Protein AF-A0A8J7VCH9-F1 (afdb_monomer)

Structure (mmCIF, N/CA/C/O backbone):
data_AF-A0A8J7VCH9-F1
#
_entry.id   AF-A0A8J7VCH9-F1
#
loop_
_atom_site.group_PDB
_atom_site.id
_atom_site.type_symbol
_atom_site.label_atom_id
_atom_site.label_alt_id
_atom_site.label_comp_id
_atom_site.label_asym_id
_atom_site.label_entity_id
_atom_site.label_seq_id
_atom_site.pdbx_PDB_ins_code
_atom_s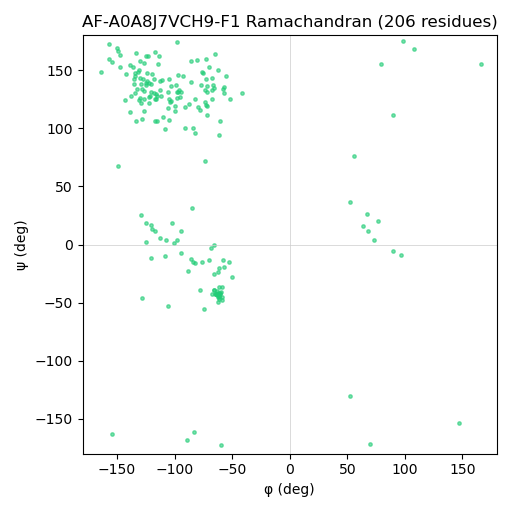ite.Cartn_x
_atom_site.Cartn_y
_atom_site.Cartn_z
_atom_site.occupancy
_atom_site.B_iso_or_equiv
_atom_site.auth_seq_id
_atom_site.auth_comp_id
_atom_site.auth_asym_id
_atom_site.auth_atom_id
_atom_site.pdbx_PDB_model_num
ATOM 1 N N . MET A 1 1 ? 2.232 -6.338 -11.038 1.00 92.50 1 MET A N 1
ATOM 2 C CA . MET A 1 1 ? 2.043 -7.218 -9.861 1.00 92.50 1 MET A CA 1
ATOM 3 C C . MET A 1 1 ? 1.134 -6.495 -8.889 1.00 92.50 1 MET A C 1
ATOM 5 O O . MET A 1 1 ? 1.297 -5.295 -8.756 1.00 92.50 1 MET A O 1
ATOM 9 N N . THR A 1 2 ? 0.203 -7.175 -8.231 1.00 94.56 2 THR A N 1
ATOM 10 C CA . THR A 1 2 ? -0.718 -6.568 -7.268 1.00 94.56 2 THR A CA 1
ATOM 11 C C . THR A 1 2 ? -0.725 -7.364 -5.973 1.00 94.56 2 THR A C 1
ATOM 13 O O . THR A 1 2 ? -0.958 -8.572 -5.987 1.00 94.56 2 THR A O 1
ATOM 16 N N . PHE A 1 3 ? -0.483 -6.675 -4.863 1.00 94.62 3 PHE A N 1
ATOM 17 C CA . PHE A 1 3 ? -0.652 -7.181 -3.508 1.00 94.62 3 PHE A CA 1
ATOM 18 C C . PHE A 1 3 ? -1.997 -6.697 -2.985 1.00 94.62 3 PHE A C 1
ATOM 20 O O . PHE A 1 3 ? -2.279 -5.502 -3.069 1.00 94.62 3 PHE A O 1
ATOM 27 N N . THR A 1 4 ? -2.800 -7.591 -2.421 1.00 95.50 4 THR A N 1
ATOM 28 C CA . THR A 1 4 ? -4.070 -7.227 -1.788 1.00 95.50 4 THR A CA 1
ATOM 29 C C . THR A 1 4 ? -4.144 -7.827 -0.394 1.00 95.50 4 THR A C 1
ATOM 31 O O . THR A 1 4 ? -4.079 -9.048 -0.233 1.00 95.50 4 THR A O 1
ATOM 34 N N . LEU A 1 5 ? -4.305 -6.956 0.601 1.00 94.81 5 LEU A N 1
ATOM 35 C CA . LEU A 1 5 ? -4.597 -7.305 1.984 1.00 94.81 5 LEU A CA 1
ATOM 36 C C . LEU A 1 5 ? -6.061 -6.975 2.279 1.00 94.81 5 LEU A C 1
ATOM 38 O O . LEU A 1 5 ? -6.450 -5.805 2.264 1.00 94.81 5 LEU A O 1
ATOM 42 N N . ASN A 1 6 ? -6.840 -8.001 2.603 1.00 96.25 6 ASN A N 1
ATOM 43 C CA . ASN A 1 6 ? -8.173 -7.839 3.168 1.00 96.25 6 ASN A CA 1
ATOM 44 C C . ASN A 1 6 ? -8.078 -7.942 4.687 1.00 96.25 6 ASN A C 1
ATOM 46 O O . ASN A 1 6 ? -7.419 -8.847 5.207 1.00 96.25 6 ASN A O 1
ATOM 50 N N . PHE A 1 7 ? -8.711 -7.008 5.386 1.00 94.44 7 PHE A N 1
ATOM 51 C CA . PHE A 1 7 ? -8.732 -6.995 6.840 1.00 94.44 7 PHE A CA 1
ATOM 52 C C . PHE A 1 7 ? -10.038 -6.421 7.377 1.00 94.44 7 PHE A C 1
ATOM 54 O O . PHE A 1 7 ? -10.661 -5.560 6.755 1.00 94.44 7 PHE A O 1
ATOM 61 N N . THR A 1 8 ? -10.404 -6.847 8.580 1.00 95.00 8 THR A N 1
ATOM 62 C CA . THR A 1 8 ? -11.584 -6.368 9.294 1.00 95.00 8 THR A CA 1
ATOM 63 C C . THR A 1 8 ? -11.168 -5.762 10.628 1.00 95.00 8 THR A C 1
ATOM 65 O O . THR A 1 8 ? -10.442 -6.377 11.413 1.00 95.00 8 THR A O 1
ATOM 68 N N . THR A 1 9 ? -11.613 -4.536 10.895 1.00 92.94 9 THR A N 1
ATOM 69 C CA . THR A 1 9 ? -11.377 -3.851 12.175 1.00 92.94 9 THR A CA 1
ATOM 70 C C . THR A 1 9 ? -12.286 -4.411 13.270 1.00 92.94 9 THR A C 1
ATOM 72 O O . THR A 1 9 ? -13.409 -4.821 12.999 1.00 92.94 9 THR A O 1
ATOM 75 N N . GLY A 1 10 ? -11.832 -4.415 14.522 1.00 91.94 10 GLY A N 1
ATOM 76 C CA . GLY A 1 10 ? -12.668 -4.716 15.688 1.00 91.94 10 GLY A CA 1
ATOM 77 C C . GLY A 1 10 ? -13.461 -3.502 16.186 1.00 91.94 10 GLY A C 1
ATOM 78 O O . GLY A 1 10 ? -13.612 -2.496 15.489 1.00 91.94 10 GLY A O 1
ATOM 79 N N . ALA A 1 11 ? -13.938 -3.562 17.431 1.00 92.56 11 ALA A N 1
ATOM 80 C CA . ALA A 1 11 ? -14.542 -2.409 18.104 1.00 92.56 11 ALA A CA 1
ATOM 81 C C . ALA A 1 11 ? -13.527 -1.264 18.273 1.00 92.56 11 ALA A C 1
ATOM 83 O O . ALA A 1 11 ? -12.331 -1.534 18.430 1.00 92.56 11 ALA A O 1
ATOM 84 N N . LEU A 1 12 ? -14.006 -0.010 18.284 1.00 89.44 12 LEU A N 1
ATOM 85 C CA . LEU A 1 12 ? -13.169 1.168 18.539 1.00 89.44 12 LEU A CA 1
ATOM 86 C C . LEU A 1 12 ? -12.479 1.019 19.894 1.00 89.44 12 LEU A C 1
ATOM 88 O O . LEU A 1 12 ? -13.126 0.716 20.897 1.00 89.44 12 LEU A O 1
ATOM 92 N N . GLY A 1 13 ? -11.172 1.239 19.914 1.00 85.94 13 GLY A N 1
ATOM 93 C CA . GLY A 1 13 ? -10.427 1.374 21.151 1.00 85.94 13 GLY A CA 1
ATOM 94 C C . GLY A 1 13 ? -10.377 2.824 21.637 1.00 85.94 13 GLY A C 1
ATOM 95 O O . GLY A 1 13 ? -11.120 3.694 21.175 1.00 85.94 13 GLY A O 1
ATOM 96 N N . ALA A 1 14 ? -9.524 3.074 22.627 1.00 82.62 14 ALA A N 1
ATOM 97 C CA . ALA A 1 14 ? -9.484 4.344 23.353 1.00 82.62 14 ALA A CA 1
ATOM 98 C C . ALA A 1 14 ? -8.611 5.419 22.683 1.00 82.62 14 ALA A C 1
ATOM 100 O O . ALA A 1 14 ? -8.651 6.578 23.097 1.00 82.62 14 ALA A O 1
ATOM 101 N N . THR A 1 15 ? -7.800 5.052 21.691 1.00 83.12 15 THR A N 1
ATOM 102 C CA . THR A 1 15 ? -6.774 5.922 21.106 1.00 83.12 15 THR A CA 1
ATOM 103 C C . THR A 1 15 ? -6.967 6.092 19.602 1.00 83.12 15 THR A C 1
ATOM 105 O O . THR A 1 15 ? -7.664 5.318 18.949 1.00 83.12 15 THR A O 1
ATOM 108 N N . THR A 1 16 ? -6.337 7.131 19.056 1.00 80.88 16 THR A N 1
ATOM 109 C CA . THR A 1 16 ? -6.107 7.292 17.619 1.00 80.88 16 THR A CA 1
ATOM 110 C C . THR A 1 16 ? -4.613 7.188 17.341 1.00 80.88 16 THR A C 1
ATOM 112 O O . THR A 1 16 ? -3.792 7.702 18.105 1.00 80.88 16 THR A O 1
ATOM 115 N N . ASN A 1 17 ? -4.234 6.545 16.243 1.00 82.81 17 ASN A N 1
ATOM 116 C CA . ASN A 1 17 ? -2.852 6.514 15.751 1.00 82.81 17 ASN A CA 1
ATOM 117 C C . ASN A 1 17 ? -2.896 6.281 14.227 1.00 82.81 17 ASN A C 1
ATOM 119 O O . ASN A 1 17 ? -3.893 6.624 13.586 1.00 82.81 17 ASN A O 1
ATOM 123 N N . ASN A 1 18 ? -1.792 5.874 13.611 1.00 82.31 18 ASN A N 1
ATOM 124 C CA . ASN A 1 18 ? -1.644 5.814 12.166 1.00 82.31 18 ASN A CA 1
ATOM 125 C C . ASN A 1 18 ? -1.709 4.378 11.651 1.00 82.31 18 ASN A C 1
ATOM 127 O O . ASN A 1 18 ? -1.075 3.479 12.208 1.00 82.31 18 ASN A O 1
ATOM 131 N N . LEU A 1 19 ? -2.338 4.217 10.489 1.00 86.00 19 LEU A N 1
ATOM 132 C CA . LEU A 1 19 ? -2.124 3.051 9.639 1.00 86.00 19 LEU A CA 1
ATOM 133 C C . LEU A 1 19 ? -0.737 3.162 9.009 1.00 86.00 19 LEU A C 1
ATOM 135 O O . LEU A 1 19 ? -0.404 4.207 8.445 1.00 86.00 19 LEU A O 1
ATOM 139 N N . ARG A 1 20 ? 0.057 2.095 9.079 1.00 86.69 20 ARG A N 1
ATOM 140 C CA . ARG A 1 20 ? 1.337 2.001 8.379 1.00 86.69 20 ARG A CA 1
ATOM 141 C C . ARG A 1 20 ? 1.514 0.635 7.756 1.00 86.69 20 ARG A C 1
ATOM 143 O O . ARG A 1 20 ? 1.388 -0.377 8.437 1.00 86.69 20 ARG A O 1
ATOM 150 N N . ILE A 1 21 ? 1.819 0.610 6.469 1.00 88.69 21 ILE A N 1
ATOM 151 C CA . ILE A 1 21 ? 2.033 -0.623 5.713 1.00 88.69 21 ILE A CA 1
ATOM 152 C C . ILE A 1 21 ? 3.289 -0.460 4.877 1.00 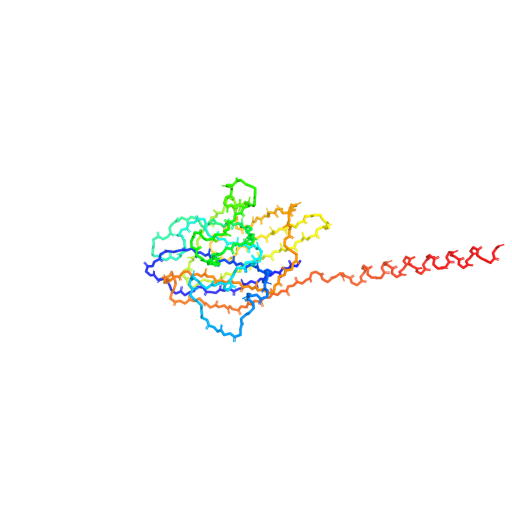88.69 21 ILE A C 1
ATOM 154 O O . ILE A 1 21 ? 3.554 0.646 4.420 1.00 88.69 21 ILE A O 1
ATOM 158 N N . ALA A 1 22 ? 4.070 -1.518 4.691 1.00 88.56 22 ALA A N 1
ATOM 159 C CA . ALA A 1 22 ? 5.266 -1.469 3.866 1.00 88.56 22 ALA A CA 1
ATOM 160 C C . ALA A 1 22 ? 5.480 -2.750 3.054 1.00 88.56 22 ALA A C 1
ATOM 162 O O . ALA A 1 22 ? 5.153 -3.849 3.501 1.00 88.56 22 ALA A O 1
ATOM 163 N N . LEU A 1 23 ? 6.053 -2.570 1.867 1.00 90.69 23 LEU A N 1
ATOM 164 C CA . LEU A 1 23 ? 6.632 -3.605 1.017 1.00 90.69 23 LEU A CA 1
ATOM 165 C C . LEU A 1 23 ? 8.141 -3.385 0.995 1.00 90.69 23 LEU A C 1
ATOM 167 O O . LEU A 1 23 ? 8.573 -2.266 0.707 1.00 90.69 23 LEU A O 1
ATOM 171 N N . LEU A 1 24 ? 8.919 -4.424 1.296 1.00 88.44 24 LEU A N 1
ATOM 172 C CA . LEU A 1 24 ? 10.363 -4.303 1.481 1.00 88.44 24 LEU A CA 1
ATOM 173 C C . LEU A 1 24 ? 11.156 -5.287 0.637 1.00 88.44 24 LEU A C 1
ATOM 175 O O . LEU A 1 24 ? 10.767 -6.445 0.493 1.00 88.44 24 LEU A O 1
ATOM 179 N N . ASP A 1 25 ? 12.280 -4.786 0.145 1.00 89.38 25 ASP A N 1
ATOM 180 C CA . ASP A 1 25 ? 13.452 -5.540 -0.279 1.00 89.38 25 ASP A CA 1
ATOM 181 C C . ASP A 1 25 ? 14.371 -5.647 0.937 1.00 89.38 25 ASP A C 1
ATOM 183 O O . ASP A 1 25 ? 15.018 -4.659 1.324 1.00 89.38 25 ASP A O 1
ATOM 187 N N . SER A 1 26 ? 14.344 -6.792 1.614 1.00 82.88 26 SER A N 1
ATOM 188 C CA . SER A 1 26 ? 15.088 -6.945 2.856 1.00 82.88 26 SER A CA 1
ATOM 189 C C . SER A 1 26 ? 16.566 -7.142 2.565 1.00 82.88 26 SER A C 1
ATOM 191 O O . SER A 1 26 ? 16.987 -7.913 1.702 1.00 82.88 26 SER A O 1
ATOM 193 N N . SER A 1 27 ? 17.397 -6.473 3.349 1.00 80.25 27 SER A N 1
ATOM 194 C CA . SER A 1 27 ? 18.809 -6.812 3.427 1.00 80.25 27 SER A CA 1
ATOM 195 C C . SER A 1 27 ? 18.985 -8.220 4.029 1.00 80.25 27 SER A C 1
ATOM 197 O O . SER A 1 27 ? 18.093 -8.734 4.710 1.00 80.25 27 SER A O 1
ATOM 199 N N . PRO A 1 28 ? 20.163 -8.857 3.892 1.00 70.94 28 PRO A N 1
ATOM 200 C CA . PRO A 1 28 ? 20.461 -10.109 4.595 1.00 70.94 28 PRO A CA 1
ATOM 201 C C . PRO A 1 28 ? 20.326 -10.020 6.125 1.00 70.94 28 PRO A C 1
ATOM 203 O O . PRO A 1 28 ? 20.196 -11.047 6.786 1.00 70.94 28 PRO A O 1
ATOM 206 N N . ALA A 1 29 ? 20.360 -8.809 6.693 1.00 64.25 29 ALA A N 1
ATOM 207 C CA . ALA A 1 29 ? 20.099 -8.567 8.107 1.00 64.25 29 ALA A CA 1
ATOM 208 C C . ALA A 1 29 ? 18.592 -8.485 8.436 1.00 64.25 29 ALA A C 1
ATOM 210 O O . ALA A 1 29 ? 18.234 -8.599 9.608 1.00 64.25 29 ALA A O 1
ATOM 211 N N . GLY A 1 30 ? 17.714 -8.314 7.443 1.00 57.47 30 GLY A N 1
ATOM 212 C CA . GLY A 1 30 ? 16.268 -8.147 7.620 1.00 57.47 30 GLY A CA 1
ATOM 213 C C . GLY A 1 30 ? 15.448 -9.430 7.659 1.00 57.47 30 GLY A C 1
ATOM 214 O O . GLY A 1 30 ? 14.389 -9.458 8.284 1.00 57.47 30 GLY A O 1
ATOM 215 N N . PHE A 1 31 ? 15.949 -10.535 7.101 1.00 59.72 31 PHE A N 1
ATOM 216 C CA . PHE A 1 31 ? 15.249 -11.818 7.187 1.00 59.72 31 PHE A CA 1
ATOM 217 C C . PHE A 1 31 ? 15.339 -12.399 8.605 1.00 59.72 31 PHE A C 1
ATOM 219 O O . PHE A 1 31 ? 16.434 -12.666 9.110 1.00 59.72 31 PHE A O 1
ATOM 226 N N . ARG A 1 32 ? 14.193 -12.622 9.260 1.00 63.84 32 ARG A N 1
ATOM 227 C CA . ARG A 1 32 ? 14.139 -13.131 10.640 1.00 63.84 32 ARG A CA 1
ATOM 228 C C . ARG A 1 32 ? 13.318 -14.408 10.744 1.00 63.84 32 ARG A C 1
ATOM 230 O O . ARG A 1 32 ? 12.277 -14.562 10.118 1.00 63.84 32 ARG A O 1
ATOM 237 N N . THR A 1 33 ? 13.815 -15.324 11.570 1.00 58.06 33 THR A N 1
ATOM 238 C CA . THR A 1 33 ? 13.199 -16.624 11.869 1.00 58.06 33 THR A CA 1
ATOM 239 C C . THR A 1 33 ? 12.441 -16.632 13.202 1.00 58.06 33 THR A C 1
ATOM 241 O O . THR A 1 33 ? 11.922 -17.675 13.594 1.00 58.06 33 THR A O 1
ATOM 244 N N . THR A 1 34 ? 12.387 -15.497 13.911 1.00 56.94 34 THR A N 1
ATOM 245 C CA . THR A 1 34 ? 11.769 -15.361 15.240 1.00 56.94 34 THR A CA 1
ATOM 246 C C . THR A 1 34 ? 10.907 -14.103 15.332 1.00 56.94 34 THR A C 1
ATOM 248 O O . THR A 1 34 ? 11.336 -13.036 14.891 1.00 56.94 34 THR A O 1
ATOM 251 N N . ASP A 1 35 ? 9.733 -14.221 15.956 1.00 54.16 35 ASP A N 1
ATOM 252 C CA . ASP A 1 35 ? 8.795 -13.114 16.178 1.00 54.16 35 ASP A CA 1
ATOM 253 C C . ASP A 1 35 ? 9.249 -12.169 17.312 1.00 54.16 35 ASP A C 1
ATOM 255 O O . ASP A 1 35 ? 9.813 -12.614 18.312 1.00 54.16 35 ASP A O 1
ATOM 259 N N . GLY A 1 36 ? 8.919 -10.874 17.189 1.00 54.38 36 GLY A N 1
ATOM 260 C CA . GLY A 1 36 ? 9.083 -9.847 18.232 1.00 54.38 36 GLY A CA 1
ATOM 261 C C . GLY A 1 36 ? 10.440 -9.130 18.222 1.00 54.38 36 GLY A C 1
ATOM 262 O O . GLY A 1 36 ? 11.459 -9.703 18.589 1.00 54.38 36 GLY A O 1
ATOM 263 N N . PHE A 1 37 ? 10.450 -7.842 17.862 1.00 60.12 37 PHE A N 1
ATOM 264 C CA . PHE A 1 37 ? 11.660 -7.011 17.789 1.00 60.12 37 PHE A CA 1
ATOM 265 C C . PHE A 1 37 ? 11.447 -5.637 18.434 1.00 60.12 37 PHE A C 1
ATOM 267 O O . PHE A 1 37 ? 10.343 -5.086 18.441 1.00 60.12 37 PHE A O 1
ATOM 274 N N . GLY A 1 38 ? 12.522 -5.101 19.015 1.00 59.00 38 GLY A N 1
ATOM 275 C CA . GLY A 1 38 ? 12.538 -3.774 19.626 1.00 59.00 38 GLY A CA 1
ATOM 276 C C . GLY A 1 38 ? 12.710 -2.663 18.589 1.00 59.00 38 GLY A C 1
ATOM 277 O O . GLY A 1 38 ? 13.256 -2.876 17.512 1.00 59.00 38 GLY A O 1
ATOM 278 N N . SER A 1 39 ? 12.307 -1.441 18.937 1.00 55.72 39 SER A N 1
ATOM 279 C CA . SER A 1 39 ? 12.406 -0.253 18.068 1.00 55.72 39 SER A CA 1
ATOM 280 C C . SER A 1 39 ? 13.840 0.235 17.799 1.00 55.72 39 SER A C 1
ATOM 282 O O . SER A 1 39 ? 14.038 1.208 17.075 1.00 55.72 39 SER A O 1
ATOM 284 N N . THR A 1 40 ? 14.844 -0.400 18.400 1.00 59.66 40 THR A N 1
ATOM 285 C CA . THR A 1 40 ? 16.274 -0.109 18.206 1.00 59.66 40 THR A CA 1
ATOM 286 C C . THR A 1 40 ? 17.027 -1.293 17.607 1.00 59.66 40 THR A C 1
ATOM 288 O O . THR A 1 40 ? 18.250 -1.323 17.680 1.00 59.66 40 THR A O 1
ATOM 291 N N . ASP A 1 41 ? 16.317 -2.309 17.114 1.00 63.47 41 ASP A N 1
ATOM 292 C CA . ASP A 1 41 ? 16.947 -3.455 16.468 1.00 63.47 41 ASP A CA 1
ATOM 293 C C . ASP A 1 41 ? 17.462 -3.046 15.081 1.00 63.47 41 ASP A C 1
ATOM 295 O O . ASP A 1 41 ? 16.737 -2.434 14.291 1.00 63.47 41 ASP A O 1
ATOM 299 N N . ASP A 1 42 ? 18.705 -3.423 14.777 1.00 63.16 42 ASP A N 1
ATOM 300 C CA . ASP A 1 42 ? 19.337 -3.226 13.469 1.00 63.16 42 ASP A CA 1
ATOM 301 C C . ASP A 1 42 ? 18.661 -4.057 12.361 1.00 63.16 42 ASP A C 1
ATOM 303 O O . ASP A 1 42 ? 19.054 -3.997 11.197 1.00 63.16 42 ASP A O 1
ATOM 307 N N . ALA A 1 43 ? 17.634 -4.840 12.701 1.00 62.78 43 ALA A N 1
ATOM 308 C CA . ALA A 1 43 ? 16.877 -5.698 11.801 1.00 62.78 43 ALA A CA 1
ATOM 309 C C . ALA A 1 43 ? 16.318 -5.024 10.544 1.00 62.78 43 ALA A C 1
ATOM 311 O O . ALA A 1 43 ? 15.968 -5.741 9.627 1.00 62.78 43 ALA A O 1
ATOM 312 N N . PHE A 1 44 ? 16.260 -3.696 10.452 1.00 67.00 44 PHE A N 1
ATOM 313 C CA . PHE A 1 44 ? 15.787 -3.010 9.238 1.00 67.00 44 PHE A CA 1
ATOM 314 C C . PHE A 1 44 ? 16.838 -2.093 8.614 1.00 67.00 44 PHE A C 1
ATOM 316 O O . PHE A 1 44 ? 16.513 -1.225 7.789 1.00 67.00 44 PHE A O 1
ATOM 323 N N . VAL A 1 45 ? 18.093 -2.238 9.050 1.00 73.75 45 VAL A N 1
ATOM 324 C CA . VAL A 1 45 ? 19.227 -1.484 8.528 1.00 73.75 45 VAL A CA 1
ATOM 325 C C . VAL A 1 45 ? 19.542 -1.990 7.129 1.00 73.75 45 VAL A C 1
ATOM 327 O O . VAL A 1 45 ? 19.908 -3.143 6.935 1.00 73.75 45 VAL A O 1
ATOM 330 N N . GLY A 1 46 ? 19.444 -1.096 6.149 1.00 77.00 46 GLY A N 1
ATOM 331 C CA . GLY A 1 46 ? 19.757 -1.417 4.756 1.00 77.00 46 GLY A CA 1
ATOM 332 C C . GLY A 1 46 ? 18.579 -1.931 3.929 1.00 77.00 46 GLY A C 1
ATOM 333 O O . GLY A 1 46 ? 18.735 -2.063 2.718 1.00 77.00 46 GLY A O 1
ATOM 334 N N . ASP A 1 47 ? 17.412 -2.149 4.533 1.00 82.81 47 ASP A N 1
ATOM 335 C CA . ASP A 1 47 ? 16.200 -2.494 3.788 1.00 82.81 47 ASP A CA 1
ATOM 336 C C . ASP A 1 47 ? 15.743 -1.314 2.925 1.00 82.81 47 ASP A C 1
ATOM 338 O O . ASP A 1 47 ? 15.810 -0.150 3.345 1.00 82.81 47 ASP A O 1
ATOM 342 N N . LYS A 1 48 ? 15.234 -1.624 1.733 1.00 87.25 48 LYS A N 1
ATOM 343 C CA . LYS A 1 48 ? 14.635 -0.660 0.802 1.00 87.25 48 LYS A CA 1
ATOM 344 C C . LYS A 1 48 ? 13.164 -0.990 0.576 1.00 87.25 48 LYS A C 1
ATOM 346 O O . LYS A 1 48 ? 12.712 -2.080 0.904 1.00 87.25 48 LYS A O 1
ATOM 351 N N . GLY A 1 49 ? 12.404 -0.060 0.005 1.00 89.94 49 GLY A N 1
ATOM 352 C CA . GLY A 1 49 ? 11.043 -0.351 -0.446 1.00 89.94 49 GLY A CA 1
ATOM 353 C C . GLY A 1 49 ? 10.086 0.824 -0.332 1.00 89.94 49 GLY A C 1
ATOM 354 O O . GLY A 1 49 ? 10.500 1.984 -0.360 1.00 89.94 49 GLY A O 1
ATOM 355 N N . TYR A 1 50 ? 8.795 0.522 -0.194 1.00 90.44 50 TYR A N 1
ATOM 356 C CA . TYR A 1 50 ? 7.722 1.519 -0.190 1.00 90.44 50 TYR A CA 1
ATOM 357 C C . TYR A 1 50 ? 6.789 1.352 1.007 1.00 90.44 50 TYR A C 1
ATOM 359 O O . TYR A 1 50 ? 6.409 0.240 1.366 1.00 90.44 50 TYR A O 1
ATOM 367 N N . GLY A 1 51 ? 6.405 2.478 1.605 1.00 89.19 51 GLY A N 1
ATOM 368 C CA . GLY A 1 51 ? 5.613 2.565 2.826 1.00 89.19 51 GLY A CA 1
ATOM 369 C C . GLY A 1 51 ? 4.388 3.446 2.620 1.00 89.19 51 GLY A C 1
ATOM 370 O O . GLY A 1 51 ? 4.493 4.548 2.088 1.00 89.19 51 GLY A O 1
ATOM 371 N N . ILE A 1 52 ? 3.220 2.972 3.039 1.00 89.81 52 ILE A N 1
ATOM 372 C CA . ILE A 1 52 ? 1.913 3.592 2.845 1.00 89.81 52 ILE A CA 1
ATOM 373 C C . ILE A 1 52 ? 1.336 3.927 4.206 1.00 89.81 52 ILE A C 1
ATOM 375 O O . ILE A 1 52 ? 0.918 3.035 4.951 1.00 89.81 52 ILE A O 1
ATOM 379 N N . PHE A 1 53 ? 1.344 5.214 4.539 1.00 87.81 53 PHE A N 1
ATOM 380 C CA . PHE A 1 53 ? 1.031 5.703 5.878 1.00 87.81 53 PHE A CA 1
ATOM 381 C C . PHE A 1 53 ? -0.169 6.628 5.870 1.00 87.81 53 PHE A C 1
ATOM 383 O O . PHE A 1 53 ? -0.345 7.409 4.936 1.00 87.81 53 PHE A O 1
ATOM 390 N N . SER A 1 54 ? -0.957 6.612 6.943 1.00 86.06 54 SER A N 1
ATOM 391 C CA . SER A 1 54 ? -1.900 7.700 7.169 1.00 86.06 54 SER A CA 1
ATOM 392 C C . SER A 1 54 ? -1.147 9.002 7.463 1.00 86.06 54 SER A C 1
ATOM 394 O O . SER A 1 54 ? -0.178 9.029 8.224 1.00 86.06 54 SER A O 1
ATOM 396 N N . ALA A 1 55 ? -1.603 10.102 6.866 1.00 76.75 55 ALA A N 1
ATOM 397 C CA . ALA A 1 55 ? -0.994 11.426 6.980 1.00 76.75 55 ALA A CA 1
ATOM 398 C C . ALA A 1 55 ? -0.981 11.988 8.412 1.00 76.75 55 ALA A C 1
ATOM 400 O O . ALA A 1 55 ? -0.178 12.869 8.721 1.00 76.75 55 ALA A O 1
ATOM 401 N N . SER A 1 56 ? -1.886 11.510 9.264 1.00 73.31 56 SER A N 1
ATOM 402 C CA . SER A 1 56 ? -2.052 11.919 10.657 1.00 73.31 56 SER A CA 1
ATOM 403 C C . SER A 1 56 ? -2.601 10.759 11.495 1.00 73.31 56 SER A C 1
ATOM 405 O O . SER A 1 56 ? -2.983 9.715 10.958 1.00 73.31 56 SER A O 1
ATOM 407 N N . SER A 1 57 ? -2.593 10.921 12.820 1.00 74.31 57 SER A N 1
ATOM 408 C CA . SER A 1 57 ? -3.160 9.961 13.776 1.00 74.31 57 SER A CA 1
ATOM 409 C C . SER A 1 57 ? -4.691 10.004 13.749 1.00 74.31 57 SER A C 1
ATOM 411 O O . SER A 1 57 ? -5.318 10.561 14.650 1.00 74.31 57 SER A O 1
ATOM 413 N N . ASN A 1 58 ? -5.290 9.484 12.680 1.00 73.50 58 ASN A N 1
ATOM 414 C CA . ASN A 1 58 ? -6.729 9.544 12.405 1.00 73.50 58 ASN A CA 1
ATOM 415 C C . ASN A 1 58 ? -7.370 8.170 12.163 1.00 73.50 58 ASN A C 1
ATOM 417 O O . ASN A 1 58 ? -8.458 8.077 11.601 1.00 73.50 58 ASN A O 1
ATOM 421 N N . VAL A 1 59 ? -6.707 7.096 12.589 1.00 78.38 59 VAL A N 1
ATOM 422 C CA . VAL A 1 59 ? -7.268 5.745 12.567 1.00 78.38 59 VAL A CA 1
ATOM 423 C C . VAL A 1 59 ? -7.840 5.408 13.943 1.00 78.38 59 VAL A C 1
ATOM 425 O O . VAL A 1 59 ? -7.153 5.600 14.943 1.00 78.38 59 VAL A O 1
ATOM 428 N N . GLY A 1 60 ? -9.075 4.896 13.983 1.00 71.50 60 GLY A N 1
ATOM 429 C CA . GLY A 1 60 ? -9.751 4.438 15.206 1.00 71.50 60 GLY A CA 1
ATOM 430 C C . GLY A 1 60 ? -10.143 5.547 16.188 1.00 71.50 60 GLY A C 1
ATOM 431 O O . GLY A 1 60 ? -10.076 6.725 15.867 1.00 71.50 60 GLY A O 1
ATOM 432 N N . GLY A 1 61 ? -10.594 5.166 17.385 1.00 70.62 61 GLY A N 1
ATOM 433 C CA . GLY A 1 61 ? -11.018 6.087 18.449 1.00 70.62 61 GLY A CA 1
ATOM 434 C C . GLY A 1 61 ? -12.431 6.690 18.291 1.00 70.62 61 GLY A C 1
ATOM 435 O O . GLY A 1 61 ? -12.957 6.807 17.184 1.00 70.62 61 GLY A O 1
ATOM 436 N N . PRO A 1 62 ? -13.082 7.101 19.400 1.00 64.25 62 PRO A N 1
ATOM 437 C CA . PRO A 1 62 ? -14.469 7.592 19.400 1.00 64.25 62 PRO A CA 1
ATOM 438 C C . PRO A 1 62 ? -14.652 8.957 18.721 1.00 64.25 62 PRO A C 1
ATOM 440 O O . PRO A 1 62 ? -15.779 9.374 18.467 1.00 64.25 62 PRO A O 1
ATOM 443 N N . THR A 1 63 ? -13.557 9.668 18.451 1.00 67.50 63 THR A N 1
ATOM 444 C CA . THR A 1 63 ? -13.565 11.055 17.980 1.00 67.50 63 THR A CA 1
ATOM 445 C C . THR A 1 63 ? -12.710 11.265 16.739 1.00 67.50 63 THR A C 1
ATOM 447 O O . THR A 1 63 ? -12.226 12.375 16.592 1.00 67.50 63 THR A O 1
ATOM 450 N N . ALA A 1 64 ? -12.453 10.268 15.883 1.00 63.19 64 ALA A N 1
ATOM 451 C CA . ALA A 1 64 ? -11.744 10.490 14.615 1.00 63.19 64 ALA A CA 1
ATOM 452 C C . ALA A 1 64 ? -12.716 10.998 13.533 1.00 63.19 64 ALA A C 1
ATOM 454 O O . ALA A 1 64 ? -13.397 10.185 12.913 1.00 63.19 64 ALA A O 1
ATOM 455 N N . PRO A 1 65 ? -12.831 12.320 13.283 1.00 59.75 65 PRO A N 1
ATOM 456 C CA . PRO A 1 65 ? -13.811 12.871 12.357 1.00 59.75 65 PRO A CA 1
ATOM 457 C C . PRO A 1 65 ? -13.125 13.364 11.072 1.00 59.75 65 PRO A C 1
ATOM 459 O O . PRO A 1 65 ? -13.766 13.996 10.241 1.00 59.75 65 PRO A O 1
ATOM 462 N N . THR A 1 66 ? -11.810 13.163 10.944 1.00 80.38 66 THR A N 1
ATOM 463 C CA . THR A 1 66 ? -10.996 13.685 9.855 1.00 80.38 66 THR A CA 1
ATOM 464 C C . THR A 1 66 ? -10.798 12.607 8.815 1.00 80.38 66 THR A C 1
ATOM 466 O O . THR A 1 66 ? -10.514 11.453 9.139 1.00 80.38 66 THR A O 1
ATOM 469 N N . ASP A 1 67 ? -10.923 13.010 7.558 1.00 86.62 67 ASP A N 1
ATOM 470 C CA . ASP A 1 67 ? -10.731 12.111 6.435 1.00 86.62 67 ASP A CA 1
ATOM 471 C C . ASP A 1 67 ? -9.333 11.477 6.469 1.00 86.62 67 ASP A C 1
ATOM 473 O O . ASP A 1 67 ? -8.313 12.141 6.701 1.00 86.62 67 ASP A O 1
ATOM 477 N N . LEU A 1 68 ? -9.289 10.163 6.259 1.00 87.69 68 LEU A N 1
ATOM 478 C CA . LEU A 1 68 ? -8.063 9.404 6.111 1.00 87.69 68 LEU A CA 1
ATOM 479 C C . LEU A 1 68 ? -7.386 9.819 4.811 1.00 87.69 68 LEU A C 1
ATOM 481 O O . LEU A 1 68 ? -7.959 9.723 3.733 1.00 87.69 68 LEU A O 1
ATOM 485 N N . VAL A 1 69 ? -6.128 10.226 4.919 1.00 89.00 69 VAL A N 1
ATOM 486 C CA . VAL A 1 69 ? -5.272 10.498 3.767 1.00 89.00 69 VAL A CA 1
ATOM 487 C C . VAL A 1 69 ? -4.120 9.518 3.826 1.00 89.00 69 VAL A C 1
ATOM 489 O O . VAL A 1 69 ? -3.428 9.460 4.842 1.00 89.00 69 VAL A O 1
ATOM 492 N N . LEU A 1 70 ? -3.902 8.762 2.754 1.00 89.56 70 LEU A N 1
ATOM 493 C CA . LEU A 1 70 ? -2.745 7.882 2.622 1.00 89.56 70 LEU A CA 1
ATOM 494 C C . LEU A 1 70 ? -1.610 8.610 1.913 1.00 89.56 70 LEU A C 1
ATOM 496 O O . LEU A 1 70 ? -1.848 9.412 1.014 1.00 89.56 70 LEU A O 1
ATOM 500 N N . ARG A 1 71 ? -0.377 8.313 2.311 1.00 88.38 71 ARG A N 1
ATOM 501 C CA . ARG A 1 71 ? 0.854 8.823 1.710 1.00 88.38 71 ARG A CA 1
ATOM 502 C C . ARG A 1 71 ? 1.771 7.667 1.374 1.00 88.38 71 ARG A C 1
ATOM 504 O O . ARG A 1 71 ? 2.002 6.825 2.241 1.00 88.38 71 ARG A O 1
ATOM 511 N N . THR A 1 72 ? 2.331 7.670 0.171 1.00 88.56 72 THR A N 1
ATOM 512 C CA . THR A 1 72 ? 3.391 6.732 -0.203 1.00 88.56 72 THR A CA 1
ATOM 513 C C . THR A 1 72 ? 4.741 7.380 0.031 1.00 88.56 72 THR A C 1
ATOM 515 O O . THR A 1 72 ? 4.998 8.500 -0.406 1.00 88.56 72 THR A O 1
ATOM 518 N N . ASN A 1 73 ? 5.621 6.653 0.696 1.00 86.25 73 ASN A N 1
ATOM 519 C CA . ASN A 1 73 ? 6.982 7.042 0.999 1.00 86.25 73 ASN A CA 1
ATOM 520 C C . ASN A 1 73 ? 7.908 5.964 0.447 1.00 86.25 73 ASN A C 1
ATOM 522 O O . ASN A 1 73 ? 7.553 4.787 0.466 1.00 86.25 73 ASN A O 1
ATOM 526 N N . GLN A 1 74 ? 9.098 6.348 0.008 1.00 85.69 74 GLN A N 1
ATOM 527 C CA . GLN A 1 74 ? 10.155 5.388 -0.286 1.00 85.69 74 GLN A CA 1
ATOM 528 C C . GLN A 1 74 ? 11.095 5.296 0.907 1.00 85.69 74 GLN A C 1
ATOM 530 O O . GLN A 1 74 ? 11.320 6.281 1.618 1.00 85.69 74 GLN A O 1
ATOM 535 N N . ARG A 1 75 ? 11.620 4.098 1.130 1.00 81.44 75 ARG A N 1
ATOM 536 C CA . ARG A 1 75 ? 12.685 3.830 2.084 1.00 81.44 75 ARG A CA 1
ATOM 537 C C . ARG A 1 75 ? 13.977 3.624 1.316 1.00 81.44 75 ARG A C 1
ATOM 539 O O . ARG A 1 75 ? 14.061 2.762 0.444 1.00 81.44 75 ARG A O 1
ATOM 546 N N . TYR A 1 76 ? 14.972 4.410 1.695 1.00 75.12 76 TYR A N 1
ATOM 547 C CA . TYR A 1 76 ? 16.368 4.179 1.352 1.00 75.12 76 TYR A CA 1
ATOM 548 C C . TYR A 1 76 ? 17.050 3.480 2.530 1.00 75.12 76 TYR A C 1
ATOM 550 O O . TYR A 1 76 ? 16.449 3.301 3.586 1.00 75.12 76 TYR A O 1
ATOM 558 N N . THR A 1 77 ? 18.303 3.072 2.367 1.00 66.06 77 THR A N 1
ATOM 559 C CA . THR A 1 77 ? 19.073 2.403 3.421 1.00 66.06 77 THR A CA 1
ATOM 560 C C . THR A 1 77 ? 19.230 3.318 4.645 1.00 66.06 77 THR A C 1
ATOM 562 O O . THR A 1 77 ? 20.135 4.152 4.691 1.00 66.06 77 THR A O 1
ATOM 565 N N . PHE A 1 78 ? 18.343 3.185 5.631 1.00 66.38 78 PHE A N 1
ATOM 566 C CA . PHE A 1 78 ? 18.362 3.944 6.884 1.00 66.38 78 PHE A CA 1
ATOM 567 C C . PHE A 1 78 ? 18.657 3.032 8.073 1.00 66.38 78 PHE A C 1
ATOM 569 O O . PHE A 1 78 ? 18.494 1.819 7.995 1.00 66.38 78 PHE A O 1
ATOM 576 N N . THR A 1 79 ? 19.065 3.632 9.190 1.00 59.38 79 THR A N 1
ATOM 577 C CA . THR A 1 79 ? 19.497 2.940 10.414 1.00 59.38 79 THR A CA 1
ATOM 578 C C . THR A 1 79 ? 18.394 2.759 11.468 1.00 59.38 79 THR A C 1
ATOM 580 O O . THR A 1 79 ? 18.696 2.472 12.620 1.00 59.38 79 THR A O 1
ATOM 583 N N . ASN A 1 80 ? 17.122 3.008 11.133 1.00 64.44 80 ASN A N 1
ATOM 584 C CA . ASN A 1 80 ? 16.065 3.239 12.131 1.00 64.44 80 ASN A CA 1
ATOM 585 C C . ASN A 1 80 ? 14.864 2.284 11.966 1.00 64.44 80 ASN A C 1
ATOM 587 O O . ASN A 1 80 ? 14.641 1.748 10.876 1.00 64.44 80 ASN A O 1
ATOM 591 N N . ASP A 1 81 ? 14.048 2.176 13.028 1.00 67.25 81 ASP A N 1
ATOM 592 C CA . ASP A 1 81 ? 12.774 1.431 13.103 1.00 67.25 81 ASP A CA 1
ATOM 593 C C . ASP A 1 81 ? 11.904 1.596 11.844 1.00 67.25 81 ASP A C 1
ATOM 595 O O . ASP A 1 81 ? 11.646 2.703 11.379 1.00 67.25 81 ASP A O 1
ATOM 599 N N . LEU A 1 82 ? 11.423 0.489 11.291 1.00 72.00 82 LEU A N 1
ATOM 600 C CA . LEU A 1 82 ? 10.637 0.457 10.066 1.00 72.00 82 LEU A CA 1
ATOM 601 C C . LEU A 1 82 ? 9.262 1.134 10.178 1.00 72.00 82 LEU A C 1
ATOM 603 O O . LEU A 1 82 ? 8.827 1.778 9.225 1.00 72.00 82 LEU A O 1
ATOM 607 N N . LEU A 1 83 ? 8.545 0.979 11.294 1.00 71.75 83 LEU A N 1
ATOM 608 C CA . LEU A 1 83 ? 7.121 1.347 11.385 1.00 71.75 83 LEU A CA 1
ATOM 609 C C . LEU A 1 83 ? 6.840 2.396 12.462 1.00 71.75 83 LEU A C 1
ATOM 611 O O . LEU A 1 83 ? 5.686 2.584 12.863 1.00 71.75 83 LEU A O 1
ATOM 615 N N . ASN A 1 84 ? 7.858 3.100 12.951 1.00 68.94 84 ASN A N 1
ATOM 616 C CA . ASN A 1 84 ? 7.660 4.201 13.888 1.00 68.94 84 ASN A CA 1
ATOM 617 C C . ASN A 1 84 ? 7.071 5.449 13.194 1.00 68.94 84 ASN A C 1
ATOM 619 O O . ASN A 1 84 ? 7.153 5.618 11.981 1.00 68.94 84 ASN A O 1
ATOM 623 N N . ALA A 1 85 ? 6.470 6.352 13.972 1.00 58.53 85 ALA A N 1
ATOM 624 C CA . ALA A 1 85 ? 5.849 7.584 13.491 1.00 58.53 85 ALA A CA 1
ATOM 625 C C . ALA A 1 85 ? 6.808 8.552 12.789 1.00 58.53 85 ALA A C 1
ATOM 627 O O . ALA A 1 85 ? 6.346 9.393 12.023 1.00 58.53 85 ALA A O 1
ATOM 628 N N . SER A 1 86 ? 8.113 8.410 13.026 1.00 54.41 86 SER A N 1
ATOM 629 C CA . SER A 1 86 ? 9.133 9.387 12.631 1.00 54.41 86 SER A CA 1
ATOM 630 C C . SER A 1 86 ? 10.268 8.803 11.782 1.00 54.41 86 SER A C 1
ATOM 632 O O . SER A 1 86 ? 11.240 9.503 11.514 1.00 54.41 86 SER A O 1
ATOM 634 N N . ALA A 1 87 ? 10.238 7.515 11.437 1.00 51.22 87 ALA A N 1
ATOM 635 C CA . ALA A 1 87 ? 11.475 6.807 11.124 1.00 51.22 87 ALA A CA 1
ATOM 636 C C . ALA A 1 87 ? 11.694 6.546 9.629 1.00 51.22 87 ALA A C 1
ATOM 638 O O . ALA A 1 87 ? 11.095 5.645 9.071 1.00 51.22 87 ALA A O 1
ATOM 639 N N . GLY A 1 88 ? 12.627 7.278 9.010 1.00 58.97 88 GLY A N 1
ATOM 640 C CA . GLY A 1 88 ? 13.388 6.790 7.845 1.00 58.97 88 GLY A CA 1
ATOM 641 C C . GLY A 1 88 ? 12.604 6.574 6.548 1.00 58.97 88 GLY A C 1
ATOM 642 O O . GLY A 1 88 ? 12.992 5.748 5.730 1.00 58.97 88 GLY A O 1
ATOM 643 N N . TRP A 1 89 ? 11.504 7.290 6.354 1.00 71.88 89 TRP A N 1
ATOM 644 C CA . TRP A 1 89 ? 10.735 7.269 5.113 1.00 71.88 89 TRP A CA 1
ATOM 645 C C . TRP A 1 89 ? 10.789 8.668 4.484 1.00 71.88 89 TRP A C 1
ATOM 647 O O . TRP A 1 89 ? 10.516 9.655 5.167 1.00 71.88 89 TRP A O 1
ATOM 657 N N . GLY A 1 90 ? 11.216 8.766 3.220 1.00 63.09 90 GLY A N 1
ATOM 658 C CA . GLY A 1 90 ? 11.428 10.038 2.515 1.00 63.09 90 GLY A CA 1
ATOM 659 C C . GLY A 1 90 ? 12.221 9.873 1.214 1.00 63.09 90 GLY A C 1
ATOM 660 O O . GLY A 1 90 ? 12.957 8.903 1.062 1.00 63.09 90 GLY A O 1
ATOM 661 N N . ASN A 1 91 ? 12.061 10.800 0.262 1.00 52.59 91 ASN A N 1
ATOM 662 C CA . ASN A 1 91 ? 12.797 10.782 -1.012 1.00 52.59 91 ASN A CA 1
ATOM 663 C C . ASN A 1 91 ? 14.281 11.160 -0.775 1.00 52.59 91 ASN A C 1
ATOM 665 O O . ASN A 1 91 ? 14.559 12.112 -0.045 1.00 52.59 91 ASN A O 1
ATOM 669 N N . ASN A 1 92 ? 15.228 10.442 -1.397 1.00 48.12 92 ASN A N 1
ATOM 670 C CA . ASN A 1 92 ? 16.688 10.651 -1.319 1.00 48.12 92 ASN A CA 1
ATOM 671 C C . ASN A 1 92 ? 17.123 12.058 -1.773 1.00 48.12 92 ASN A C 1
ATOM 673 O O . ASN A 1 92 ? 18.230 12.508 -1.487 1.00 48.12 92 ASN A O 1
ATOM 677 N N . THR A 1 93 ? 16.224 12.805 -2.414 1.00 46.00 93 THR A N 1
ATOM 678 C CA . THR A 1 93 ? 16.490 14.161 -2.883 1.00 46.00 93 THR A CA 1
ATOM 679 C C . THR A 1 93 ? 15.745 15.197 -2.031 1.00 46.00 93 THR A C 1
ATOM 681 O O . THR A 1 93 ? 14.564 15.462 -2.225 1.00 46.00 93 THR A O 1
ATOM 684 N N . ALA A 1 94 ? 16.463 15.811 -1.086 1.00 39.06 94 ALA A N 1
ATOM 685 C CA . ALA A 1 94 ? 16.133 17.097 -0.460 1.00 39.06 94 ALA A CA 1
ATOM 686 C C . ALA A 1 94 ? 14.744 17.228 0.213 1.00 39.06 94 ALA A C 1
ATOM 688 O O . ALA A 1 94 ? 13.862 17.944 -0.256 1.00 39.06 94 ALA A O 1
ATOM 689 N N . GLY A 1 95 ? 14.585 16.637 1.400 1.00 45.28 95 GLY A N 1
ATOM 690 C CA . GLY A 1 95 ? 13.650 17.147 2.417 1.00 45.28 95 GLY A CA 1
ATOM 691 C C . GLY A 1 95 ? 12.151 16.949 2.162 1.00 45.28 95 GLY A C 1
ATOM 692 O O . GLY A 1 95 ? 11.349 17.394 2.983 1.00 45.28 95 GLY A O 1
ATOM 693 N N . ASN A 1 96 ? 11.752 16.261 1.088 1.00 46.28 96 ASN A N 1
ATOM 694 C CA . ASN A 1 96 ? 10.360 15.863 0.885 1.00 46.28 96 ASN A CA 1
ATOM 695 C C . ASN A 1 96 ? 10.082 14.514 1.560 1.00 46.28 96 ASN A C 1
ATOM 697 O O . ASN A 1 96 ? 10.710 13.494 1.271 1.00 46.28 96 ASN A O 1
ATOM 701 N N . THR A 1 97 ? 9.125 14.525 2.487 1.00 59.50 97 THR A N 1
ATOM 702 C CA . THR A 1 97 ? 8.836 13.406 3.394 1.00 59.50 97 THR A CA 1
ATOM 703 C C . THR A 1 97 ? 8.076 12.253 2.731 1.00 59.50 97 THR A C 1
ATOM 705 O O . THR A 1 97 ? 8.064 11.172 3.297 1.00 59.50 97 THR A O 1
ATOM 708 N N . TYR A 1 98 ? 7.483 12.442 1.543 1.00 65.75 98 TYR A N 1
ATOM 709 C CA . TYR A 1 98 ? 6.681 11.439 0.823 1.00 65.75 98 TYR A CA 1
ATOM 710 C C . TYR A 1 98 ? 6.620 11.736 -0.695 1.00 65.75 98 TYR A C 1
ATOM 712 O O . TYR A 1 98 ? 6.864 12.870 -1.101 1.00 65.75 98 TYR A O 1
ATOM 720 N N . PHE A 1 99 ? 6.296 10.737 -1.532 1.00 75.62 99 PHE A N 1
ATOM 721 C CA . PHE A 1 99 ? 6.153 10.874 -2.998 1.00 75.62 99 PHE A CA 1
ATOM 722 C C . PHE A 1 99 ? 4.864 11.601 -3.383 1.00 75.62 99 PHE A C 1
ATOM 724 O O . PHE A 1 99 ? 4.882 12.599 -4.096 1.00 75.62 99 PHE A O 1
ATOM 731 N N . ALA A 1 100 ? 3.733 11.086 -2.903 1.00 80.00 100 ALA A N 1
ATOM 732 C CA . ALA A 1 100 ? 2.424 11.696 -3.083 1.00 80.00 100 ALA A CA 1
ATOM 733 C C . ALA A 1 100 ? 1.460 11.227 -1.992 1.00 80.00 100 ALA A C 1
ATOM 735 O O . ALA A 1 100 ? 1.767 10.330 -1.199 1.00 80.00 100 ALA A O 1
ATOM 736 N N . ALA A 1 101 ? 0.284 11.844 -1.974 1.00 84.25 101 ALA A N 1
ATOM 737 C CA . ALA A 1 101 ? -0.817 11.493 -1.097 1.00 84.25 101 ALA A CA 1
ATOM 738 C C . ALA A 1 101 ? -2.092 11.249 -1.910 1.00 84.25 101 ALA A C 1
ATOM 740 O O . ALA A 1 101 ? -2.259 11.819 -2.991 1.00 84.25 101 ALA A O 1
ATOM 741 N N . SER A 1 102 ? -3.022 10.469 -1.361 1.00 87.12 102 SER A N 1
ATOM 742 C CA . SER A 1 102 ? -4.392 10.417 -1.871 1.00 87.12 102 SER A CA 1
ATOM 743 C C . SER A 1 102 ? -5.011 11.821 -1.846 1.00 87.12 102 SER A C 1
ATOM 745 O O . SER A 1 102 ? -4.892 12.533 -0.847 1.00 87.12 102 SER A O 1
ATOM 747 N N . SER A 1 103 ? -5.691 12.217 -2.923 1.00 86.38 103 SER A N 1
ATOM 748 C CA . SER A 1 103 ? -6.326 13.538 -3.051 1.00 86.38 103 SER A CA 1
ATOM 749 C C . SER A 1 103 ? -7.839 13.401 -3.201 1.00 86.38 103 SER A C 1
ATOM 751 O O . SER A 1 103 ? -8.311 12.452 -3.820 1.00 86.38 103 SER A O 1
ATOM 753 N N . GLY A 1 104 ? -8.602 14.317 -2.592 1.00 86.31 104 GLY A N 1
ATOM 754 C CA . GLY A 1 104 ? -10.068 14.207 -2.539 1.00 86.31 104 GLY A CA 1
ATOM 755 C C . GLY A 1 104 ? -10.567 12.985 -1.758 1.00 86.31 104 GLY A C 1
ATOM 756 O O . GLY A 1 104 ? -11.720 12.593 -1.910 1.00 86.31 104 GLY A O 1
ATOM 757 N N . ALA A 1 105 ? -9.687 12.374 -0.962 1.00 86.75 105 ALA A N 1
ATOM 758 C CA . ALA A 1 105 ? -10.012 11.245 -0.117 1.00 86.75 105 ALA A CA 1
ATOM 759 C C . ALA A 1 105 ? -10.957 11.672 1.008 1.00 86.75 105 ALA A C 1
ATOM 761 O O . ALA A 1 105 ? -10.698 12.670 1.680 1.00 86.75 105 ALA A O 1
ATOM 762 N N . THR A 1 106 ? -12.021 10.901 1.216 1.00 88.25 106 THR A N 1
ATOM 763 C CA . THR A 1 106 ? -12.962 11.083 2.326 1.00 88.25 106 THR A CA 1
ATOM 764 C C . THR A 1 106 ? -13.194 9.772 3.058 1.00 88.25 106 THR A C 1
ATOM 766 O O . THR A 1 106 ? -13.062 8.704 2.459 1.00 88.25 106 THR A O 1
ATOM 769 N N . GLY A 1 107 ? -13.629 9.849 4.313 1.00 89.12 107 GLY A N 1
ATOM 770 C CA . GLY A 1 107 ? -13.948 8.692 5.150 1.00 89.12 107 GLY A CA 1
ATOM 771 C C . GLY A 1 107 ? -12.818 8.318 6.104 1.00 89.12 107 GLY A C 1
ATOM 772 O O . GLY A 1 107 ? -11.739 8.899 6.080 1.00 89.12 107 GLY A O 1
ATOM 773 N N . TYR A 1 108 ? -13.062 7.343 6.971 1.00 88.88 108 TYR A N 1
ATOM 774 C CA . TYR A 1 108 ? -12.116 6.905 8.001 1.00 88.88 108 TYR A CA 1
ATOM 775 C C . TYR A 1 108 ? -12.301 5.412 8.293 1.00 88.88 108 TYR A C 1
ATOM 777 O O . TYR A 1 108 ? -13.295 4.802 7.900 1.00 88.88 108 TYR A O 1
ATOM 785 N N . LEU A 1 109 ? -11.340 4.801 8.992 1.00 89.50 109 LEU A N 1
ATOM 786 C CA . LEU A 1 109 ? -11.490 3.413 9.433 1.00 89.50 109 LEU A CA 1
ATOM 787 C C . LEU A 1 109 ? -12.521 3.341 10.571 1.00 89.50 109 LEU A C 1
ATOM 789 O O . LEU A 1 109 ? -12.287 3.822 11.677 1.00 89.50 109 LEU A O 1
ATOM 793 N N . GLN A 1 110 ? -13.667 2.741 10.278 1.00 89.25 110 GLN A N 1
ATOM 794 C CA . GLN A 1 110 ? -14.786 2.485 11.175 1.00 89.25 110 GLN A CA 1
ATOM 795 C C . GLN A 1 110 ? -14.554 1.176 11.933 1.00 89.25 110 GLN A C 1
ATOM 797 O O . GLN A 1 110 ? -13.803 0.311 11.484 1.00 89.25 110 GLN A O 1
ATOM 802 N N . ALA A 1 111 ? -15.203 1.012 13.084 1.00 91.00 111 ALA A N 1
ATOM 803 C CA . ALA A 1 111 ? -15.183 -0.256 13.807 1.00 91.00 111 ALA A CA 1
ATOM 804 C C . ALA A 1 111 ? -15.979 -1.349 13.088 1.00 91.00 111 ALA A C 1
ATOM 806 O O . ALA A 1 111 ? -16.961 -1.055 12.405 1.00 91.00 111 ALA A O 1
ATOM 807 N N . ASN A 1 112 ? -15.593 -2.608 13.306 1.00 93.69 112 ASN A N 1
ATOM 808 C CA . ASN A 1 112 ? -16.297 -3.796 12.808 1.00 93.69 112 ASN A CA 1
ATOM 809 C C . ASN A 1 112 ? -16.552 -3.754 11.294 1.00 93.69 112 ASN A C 1
ATOM 811 O O . ASN A 1 112 ? -17.619 -4.152 10.829 1.00 93.69 112 ASN A O 1
ATOM 815 N N . THR A 1 113 ? -15.604 -3.207 10.532 1.00 94.50 113 THR A N 1
ATOM 816 C CA . THR A 1 113 ? -15.768 -2.941 9.102 1.00 94.50 113 THR A CA 1
ATOM 817 C C . THR A 1 113 ? -14.654 -3.613 8.310 1.00 94.50 113 THR A C 1
ATOM 819 O O . THR A 1 113 ? -13.492 -3.592 8.716 1.00 94.50 113 THR A O 1
ATOM 822 N N . ALA A 1 114 ? -15.028 -4.226 7.187 1.00 97.00 114 ALA A N 1
ATOM 823 C CA . ALA A 1 114 ? -14.106 -4.886 6.274 1.00 97.00 114 ALA A CA 1
ATOM 824 C C . ALA A 1 114 ? -13.521 -3.893 5.263 1.00 97.00 114 ALA A C 1
ATOM 826 O O . ALA A 1 114 ? -14.230 -3.036 4.722 1.00 97.00 114 ALA A O 1
ATOM 827 N N . TYR A 1 115 ? -12.232 -4.055 4.987 1.00 95.12 115 TYR A N 1
ATOM 828 C CA . TYR A 1 115 ? -11.447 -3.215 4.098 1.00 95.12 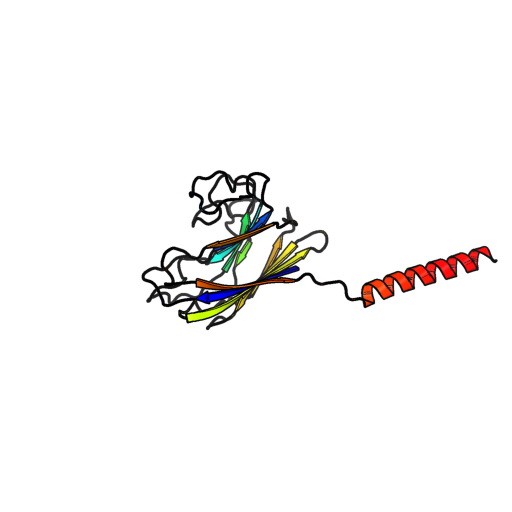115 TYR A CA 1
ATOM 829 C C . TYR A 1 115 ? -10.555 -4.054 3.189 1.00 95.12 115 TYR A C 1
ATOM 831 O O . TYR A 1 115 ? -10.117 -5.145 3.554 1.00 95.12 115 TYR A O 1
ATOM 839 N N . ALA A 1 116 ? -10.241 -3.496 2.023 1.00 95.94 116 ALA A N 1
ATOM 840 C CA . ALA A 1 116 ? -9.267 -4.045 1.093 1.00 95.94 116 ALA A CA 1
ATOM 841 C C . ALA A 1 116 ? -8.235 -2.972 0.743 1.00 95.94 116 ALA A C 1
ATOM 843 O O . ALA A 1 116 ? -8.571 -1.962 0.115 1.00 95.94 116 ALA A O 1
ATOM 844 N N . LEU A 1 117 ? -6.981 -3.199 1.135 1.00 93.94 117 LEU A N 1
ATOM 845 C CA . LEU A 1 117 ? -5.840 -2.426 0.660 1.00 93.94 117 LEU A CA 1
ATOM 846 C C . LEU A 1 117 ? -5.187 -3.158 -0.505 1.00 93.94 117 LEU A C 1
ATOM 848 O O . LEU A 1 117 ? -4.793 -4.313 -0.369 1.00 93.94 117 LEU A O 1
ATOM 852 N N . SER A 1 118 ? -5.014 -2.462 -1.621 1.00 94.88 118 SER A N 1
ATOM 853 C CA . SER A 1 118 ? -4.323 -2.963 -2.801 1.00 94.88 118 SER A CA 1
ATOM 854 C C . SER A 1 118 ? -3.147 -2.077 -3.189 1.00 94.88 118 SER A C 1
ATOM 856 O O . SER A 1 118 ? -3.235 -0.849 -3.167 1.00 94.88 118 SER A O 1
ATOM 858 N N . LEU A 1 119 ? -2.055 -2.725 -3.575 1.00 94.69 119 LEU A N 1
ATOM 859 C CA . LEU A 1 119 ? -0.802 -2.128 -4.017 1.00 94.69 119 LEU A CA 1
ATOM 860 C C . LEU A 1 119 ? -0.433 -2.749 -5.356 1.00 94.69 119 LEU A C 1
ATOM 862 O O . LEU A 1 119 ? -0.071 -3.922 -5.412 1.00 94.69 119 LEU A O 1
ATOM 866 N N . THR A 1 120 ? -0.550 -1.984 -6.436 1.00 95.25 120 THR A N 1
ATOM 867 C CA . THR A 1 120 ? -0.185 -2.435 -7.780 1.00 95.25 120 THR A CA 1
ATOM 868 C C . THR A 1 120 ? 1.139 -1.819 -8.197 1.00 95.25 120 THR A C 1
ATOM 870 O O . THR A 1 120 ? 1.284 -0.604 -8.228 1.00 95.25 120 THR A O 1
ATOM 873 N N . LEU A 1 121 ? 2.088 -2.685 -8.528 1.00 94.75 121 LEU A N 1
ATOM 874 C CA . LEU A 1 121 ? 3.420 -2.377 -9.020 1.00 94.75 121 LEU A CA 1
ATOM 875 C C . LEU A 1 121 ? 3.473 -2.624 -10.529 1.00 94.75 121 LEU A C 1
ATOM 877 O O . LEU A 1 121 ? 3.201 -3.746 -10.979 1.00 94.75 121 LEU A O 1
ATOM 881 N N . ASN A 1 122 ? 3.845 -1.610 -11.304 1.00 95.56 122 ASN A N 1
ATOM 882 C CA . ASN A 1 122 ? 4.026 -1.723 -12.748 1.00 95.56 122 ASN A CA 1
ATOM 883 C C . ASN A 1 122 ? 5.342 -1.067 -13.179 1.00 95.56 122 ASN A C 1
ATOM 885 O O . ASN A 1 122 ? 5.446 0.156 -13.180 1.00 95.56 122 ASN A O 1
ATOM 889 N N . TYR A 1 123 ? 6.336 -1.886 -13.522 1.00 95.12 123 TYR A N 1
ATOM 890 C CA . TYR A 1 123 ? 7.636 -1.426 -14.007 1.00 95.12 123 TYR A CA 1
ATOM 891 C C . TYR A 1 123 ? 7.676 -1.487 -15.532 1.00 95.12 123 TYR A C 1
ATOM 893 O O . TYR A 1 123 ? 7.410 -2.543 -16.108 1.00 95.12 123 TYR A O 1
ATOM 901 N N . ASP A 1 124 ? 8.019 -0.376 -16.180 1.00 94.56 124 ASP A N 1
ATOM 902 C CA . ASP A 1 124 ? 8.057 -0.275 -17.647 1.00 94.56 124 ASP A CA 1
ATOM 903 C C . ASP A 1 124 ? 9.460 -0.454 -18.256 1.00 94.56 124 ASP A C 1
ATOM 905 O O . ASP A 1 124 ? 9.633 -0.343 -19.469 1.00 94.56 124 ASP A O 1
ATOM 909 N N . GLY A 1 125 ? 10.462 -0.755 -17.424 1.00 94.50 125 GLY A N 1
ATOM 910 C CA . GLY A 1 125 ? 11.871 -0.816 -17.823 1.00 94.50 125 GLY A CA 1
ATOM 911 C C . GLY A 1 125 ? 12.659 0.462 -17.522 1.00 94.50 125 GLY A C 1
ATOM 912 O O . GLY A 1 125 ? 13.881 0.454 -17.639 1.00 94.50 125 GLY A O 1
ATOM 913 N N . SER A 1 126 ? 11.985 1.538 -17.113 1.00 94.12 126 SER A N 1
ATOM 914 C CA . SER A 1 126 ? 12.599 2.805 -16.705 1.00 94.12 126 SER A CA 1
ATOM 915 C C . SER A 1 126 ? 12.100 3.282 -15.344 1.00 94.12 126 SER A C 1
ATOM 917 O O . SER A 1 126 ? 12.910 3.605 -14.480 1.00 94.12 126 SER A O 1
ATOM 919 N N . ALA A 1 127 ? 10.790 3.238 -15.117 1.00 94.06 127 ALA A N 1
ATOM 920 C CA . ALA A 1 127 ? 10.143 3.753 -13.926 1.00 94.06 127 ALA A CA 1
ATOM 921 C C . ALA A 1 127 ? 9.163 2.730 -13.352 1.00 94.06 127 ALA A C 1
ATOM 923 O O . ALA A 1 127 ? 8.551 1.932 -14.072 1.00 94.06 127 ALA A O 1
ATOM 924 N N . LEU A 1 128 ? 9.011 2.755 -12.032 1.00 94.19 128 LEU A N 1
ATOM 925 C CA . LEU A 1 128 ? 8.039 1.959 -11.304 1.00 94.19 128 LEU A CA 1
ATOM 926 C C . LEU A 1 128 ? 6.823 2.818 -10.959 1.00 94.19 128 LEU A C 1
ATOM 928 O O . LEU A 1 128 ? 6.907 3.748 -10.158 1.00 94.19 128 LEU A O 1
ATOM 932 N N . ALA A 1 129 ? 5.673 2.469 -11.528 1.00 95.19 129 ALA A N 1
ATOM 933 C CA . ALA A 1 129 ? 4.392 2.989 -11.081 1.00 95.19 129 ALA A CA 1
ATOM 934 C C . ALA A 1 129 ? 3.900 2.187 -9.865 1.00 95.19 129 ALA A C 1
ATOM 936 O O . ALA A 1 129 ? 3.755 0.962 -9.943 1.00 95.19 129 ALA A O 1
ATOM 937 N N . LEU A 1 130 ? 3.608 2.880 -8.763 1.00 94.81 130 LEU A N 1
ATOM 938 C CA . LEU A 1 130 ? 2.960 2.331 -7.570 1.00 94.81 130 LEU A CA 1
ATOM 939 C C . LEU A 1 130 ? 1.541 2.893 -7.467 1.00 94.81 130 LEU A C 1
ATOM 941 O O . LEU A 1 130 ? 1.362 4.067 -7.150 1.00 94.81 130 LEU A O 1
ATOM 945 N N . THR A 1 131 ? 0.526 2.063 -7.682 1.00 95.19 131 THR A N 1
ATOM 946 C CA . THR A 1 131 ? -0.875 2.431 -7.446 1.00 95.19 131 THR A CA 1
ATOM 947 C C . THR A 1 131 ? -1.339 1.876 -6.108 1.00 95.19 131 THR A C 1
ATOM 949 O O . THR A 1 131 ? -1.358 0.662 -5.907 1.00 95.19 131 THR A O 1
ATOM 952 N N . THR A 1 132 ? -1.737 2.761 -5.198 1.00 94.25 132 THR A N 1
ATOM 953 C CA . THR A 1 132 ? -2.285 2.414 -3.884 1.00 94.25 132 THR A CA 1
ATOM 954 C C . THR A 1 132 ? -3.789 2.644 -3.885 1.00 94.25 132 THR A C 1
ATOM 956 O O . THR A 1 132 ? -4.239 3.730 -4.243 1.00 94.25 132 THR A O 1
ATOM 959 N N . SER A 1 133 ? -4.560 1.658 -3.424 1.00 94.56 133 SER A N 1
ATOM 960 C CA . SER A 1 133 ? -6.003 1.781 -3.228 1.00 94.56 133 SER A CA 1
ATOM 961 C C . SER A 1 133 ? -6.438 1.214 -1.881 1.00 94.56 133 SER A C 1
ATOM 963 O O . SER A 1 133 ? -6.094 0.081 -1.566 1.00 94.56 133 SER A O 1
ATOM 965 N N . LEU A 1 134 ? -7.218 1.966 -1.102 1.00 93.94 134 LEU A N 1
ATOM 966 C CA . LEU A 1 134 ? -7.940 1.454 0.067 1.00 93.94 134 LEU A CA 1
ATOM 967 C C . LEU A 1 134 ? -9.444 1.563 -0.184 1.00 93.94 134 LEU A C 1
ATOM 969 O O . LEU A 1 134 ? -9.945 2.626 -0.533 1.00 93.94 134 LEU A O 1
ATOM 973 N N . SER A 1 135 ? -10.171 0.467 -0.007 1.00 95.56 135 SER A N 1
ATOM 974 C CA . SER A 1 135 ? -11.619 0.409 -0.223 1.00 95.56 135 SER A CA 1
ATOM 975 C C . SER A 1 135 ? -12.322 -0.304 0.928 1.00 95.56 135 SER A C 1
ATOM 977 O O . SER A 1 135 ? -11.674 -0.971 1.735 1.00 95.56 135 SER A O 1
ATOM 979 N N . GLY A 1 136 ? -13.644 -0.142 1.009 1.00 94.62 136 GLY A N 1
ATOM 980 C CA . GLY A 1 136 ? -14.469 -0.607 2.126 1.00 94.62 136 GLY A CA 1
ATOM 981 C C . GLY A 1 136 ? -14.976 0.544 3.000 1.00 94.62 136 GLY A C 1
ATOM 982 O O . GLY A 1 136 ? -14.542 1.690 2.860 1.00 94.62 136 GLY A O 1
ATOM 983 N N . GLY A 1 137 ? -15.920 0.238 3.891 1.00 91.88 137 GLY A N 1
ATOM 984 C CA . GLY A 1 137 ? -16.554 1.225 4.770 1.00 91.88 137 GLY A CA 1
ATOM 985 C C . GLY A 1 137 ? -17.128 2.432 4.020 1.00 91.88 137 GLY A C 1
ATOM 986 O O . GLY A 1 137 ? -17.856 2.280 3.040 1.00 91.88 137 GLY A O 1
ATOM 987 N N . ASN A 1 138 ? -16.791 3.632 4.496 1.00 91.38 138 ASN A N 1
ATOM 988 C CA . ASN A 1 138 ? -17.253 4.915 3.964 1.00 91.38 138 ASN A CA 1
ATOM 989 C C . ASN A 1 138 ? -16.216 5.646 3.087 1.00 91.38 138 ASN A C 1
ATOM 991 O O . ASN A 1 138 ? -16.335 6.858 2.894 1.00 91.38 138 ASN A O 1
ATOM 995 N N . PHE A 1 139 ? -15.192 4.948 2.585 1.00 91.31 139 PHE A N 1
ATOM 996 C CA . PHE A 1 139 ? -14.135 5.593 1.811 1.00 91.31 139 PHE A CA 1
ATOM 997 C C . PHE A 1 139 ? -14.577 6.028 0.410 1.00 91.31 139 PHE A C 1
ATOM 999 O O . PHE A 1 139 ? -15.274 5.307 -0.303 1.00 91.31 139 PHE A O 1
ATOM 1006 N N . SER A 1 140 ? -14.065 7.180 -0.019 1.00 90.69 140 SER A N 1
ATOM 1007 C CA . SER A 1 140 ? -14.048 7.637 -1.414 1.00 90.69 140 SER A CA 1
ATOM 1008 C C . SER A 1 140 ? -12.695 8.284 -1.715 1.00 90.69 140 SER A C 1
ATOM 1010 O O . SER A 1 140 ? -12.020 8.739 -0.797 1.00 90.69 140 SER A O 1
ATOM 1012 N N . GLY A 1 141 ? -12.259 8.303 -2.979 1.00 86.56 141 GLY A N 1
ATOM 1013 C CA . GLY A 1 141 ? -11.019 8.987 -3.391 1.00 86.56 141 GLY A CA 1
ATOM 1014 C C . GLY A 1 141 ? -9.710 8.367 -2.874 1.00 86.56 141 GLY A C 1
ATOM 1015 O O . GLY A 1 141 ? -8.642 8.957 -3.005 1.00 86.56 141 GLY A O 1
ATOM 1016 N N . MET A 1 142 ? -9.762 7.159 -2.312 1.00 90.56 142 MET A N 1
ATOM 1017 C CA . MET A 1 142 ? -8.615 6.469 -1.710 1.00 90.56 142 MET A CA 1
ATOM 1018 C C . MET A 1 142 ? -7.771 5.685 -2.726 1.00 90.56 142 MET A C 1
ATOM 1020 O O . MET A 1 142 ? -7.209 4.651 -2.382 1.00 90.56 142 MET A O 1
ATOM 1024 N N . ASN A 1 143 ? -7.694 6.149 -3.977 1.00 93.62 143 ASN A N 1
ATOM 1025 C CA . ASN A 1 143 ? -6.902 5.545 -5.050 1.00 93.62 143 ASN A CA 1
ATOM 1026 C C . ASN A 1 143 ? -5.978 6.593 -5.680 1.00 93.62 143 ASN A C 1
ATOM 1028 O O . ASN A 1 143 ? -6.449 7.644 -6.112 1.00 93.62 143 ASN A O 1
ATOM 1032 N N . TYR A 1 144 ? -4.679 6.315 -5.734 1.00 93.69 144 TYR A N 1
ATOM 1033 C CA . TYR A 1 144 ? -3.684 7.211 -6.322 1.00 93.69 144 TYR A CA 1
ATOM 1034 C C . TYR A 1 144 ? -2.465 6.435 -6.820 1.00 93.69 144 TYR A C 1
ATOM 1036 O O . TYR A 1 144 ? -2.173 5.338 -6.343 1.00 93.69 144 TYR A O 1
ATOM 1044 N N . THR A 1 145 ? -1.741 7.029 -7.768 1.00 94.56 145 THR A N 1
ATOM 1045 C CA . THR A 1 145 ? -0.528 6.455 -8.357 1.00 94.56 145 THR A CA 1
ATOM 1046 C C . THR A 1 145 ? 0.654 7.387 -8.139 1.00 94.56 145 THR A C 1
ATOM 1048 O O . THR A 1 145 ? 0.522 8.598 -8.318 1.00 94.56 145 THR A O 1
ATOM 1051 N N . ILE A 1 146 ? 1.804 6.818 -7.787 1.00 92.31 146 ILE A N 1
ATOM 1052 C CA . ILE A 1 146 ? 3.103 7.497 -7.788 1.00 92.31 146 ILE A CA 1
ATOM 1053 C C . ILE A 1 146 ? 4.017 6.869 -8.831 1.00 92.31 146 ILE A C 1
ATOM 1055 O O . ILE A 1 146 ? 3.840 5.705 -9.186 1.00 92.31 146 ILE A O 1
ATOM 1059 N N . MET A 1 147 ? 4.985 7.648 -9.304 1.00 93.19 147 MET A N 1
ATOM 1060 C CA . MET A 1 147 ? 6.043 7.196 -10.203 1.00 93.19 147 MET A CA 1
ATOM 1061 C C . MET A 1 147 ? 7.384 7.337 -9.489 1.00 93.19 147 MET A C 1
ATOM 1063 O O . MET A 1 147 ? 7.675 8.407 -8.954 1.00 93.19 147 MET A O 1
ATOM 1067 N N . ASP A 1 148 ? 8.177 6.272 -9.493 1.00 91.50 148 ASP A N 1
ATOM 1068 C CA . ASP A 1 148 ? 9.583 6.286 -9.096 1.00 91.50 148 ASP A CA 1
ATOM 1069 C C . ASP A 1 148 ? 10.450 5.957 -10.314 1.00 91.50 148 ASP A C 1
ATOM 1071 O O . ASP A 1 148 ? 10.464 4.826 -10.799 1.00 91.50 148 ASP A O 1
ATOM 1075 N N . ASP A 1 149 ? 11.120 6.974 -10.843 1.00 91.12 149 ASP A N 1
ATOM 1076 C CA . ASP A 1 149 ? 11.940 6.934 -12.055 1.00 91.12 149 ASP A CA 1
ATOM 1077 C C . ASP A 1 149 ? 13.437 7.143 -11.771 1.00 91.12 149 ASP A C 1
ATOM 1079 O O . ASP A 1 149 ? 14.237 7.245 -12.700 1.00 91.12 149 ASP A O 1
ATOM 1083 N N . THR A 1 150 ? 13.821 7.221 -10.492 1.00 88.25 150 THR A N 1
ATOM 1084 C CA . THR A 1 150 ? 15.184 7.584 -10.087 1.00 88.25 150 THR A CA 1
ATOM 1085 C C . THR A 1 150 ? 15.969 6.375 -9.578 1.00 88.25 150 THR A C 1
ATOM 1087 O O . THR A 1 150 ? 17.063 6.111 -10.071 1.00 88.25 150 THR A O 1
ATOM 1090 N N . ASP A 1 151 ? 15.427 5.635 -8.606 1.00 87.62 151 ASP A N 1
ATOM 1091 C CA . ASP A 1 151 ? 16.033 4.404 -8.064 1.00 87.62 151 ASP A CA 1
ATOM 1092 C C . ASP A 1 151 ? 14.924 3.444 -7.592 1.00 87.62 151 ASP A C 1
ATOM 1094 O O . ASP A 1 151 ? 14.740 3.242 -6.385 1.00 87.62 151 ASP A O 1
ATOM 1098 N N . PRO A 1 152 ? 14.115 2.894 -8.521 1.00 91.12 152 PRO A N 1
ATOM 1099 C CA . PRO A 1 152 ? 12.978 2.073 -8.145 1.00 91.12 152 PRO A CA 1
ATOM 1100 C C . PRO A 1 152 ? 13.417 0.772 -7.471 1.00 91.12 152 PRO A C 1
ATOM 1102 O O . PRO A 1 152 ? 14.291 0.054 -7.957 1.00 91.12 152 PRO A O 1
ATOM 1105 N N . THR A 1 153 ? 12.755 0.418 -6.368 1.00 91.06 153 THR A N 1
ATOM 1106 C CA . THR A 1 153 ? 12.935 -0.897 -5.733 1.00 91.06 153 THR A CA 1
ATOM 1107 C C . THR A 1 153 ? 12.116 -1.938 -6.495 1.00 91.06 153 THR A C 1
ATOM 1109 O O . THR A 1 153 ? 10.897 -1.814 -6.590 1.00 91.06 153 THR A O 1
ATOM 1112 N N . LEU A 1 154 ? 12.778 -2.947 -7.071 1.00 92.06 154 LEU A N 1
ATOM 1113 C CA . LEU A 1 154 ? 12.150 -3.925 -7.978 1.00 92.06 154 LEU A CA 1
ATOM 1114 C C . LEU A 1 154 ? 11.992 -5.329 -7.378 1.00 92.06 154 LEU A C 1
ATOM 1116 O O . LEU A 1 154 ? 11.308 -6.169 -7.965 1.00 92.06 154 LEU A O 1
ATOM 1120 N N . SER A 1 155 ? 12.601 -5.572 -6.222 1.00 90.56 155 SER A N 1
ATOM 1121 C CA . SER A 1 155 ? 12.488 -6.817 -5.465 1.00 90.56 155 SER A CA 1
ATOM 1122 C C . SER A 1 155 ? 11.703 -6.562 -4.188 1.00 90.56 155 SER A C 1
ATOM 1124 O O . SER A 1 155 ? 11.842 -5.508 -3.580 1.00 90.56 155 SER A O 1
ATOM 1126 N N . PHE A 1 156 ? 10.855 -7.511 -3.799 1.00 89.50 156 PHE A N 1
ATOM 1127 C CA . PHE A 1 156 ? 10.126 -7.450 -2.536 1.00 89.50 156 PHE A CA 1
ATOM 1128 C C . PHE A 1 156 ? 10.030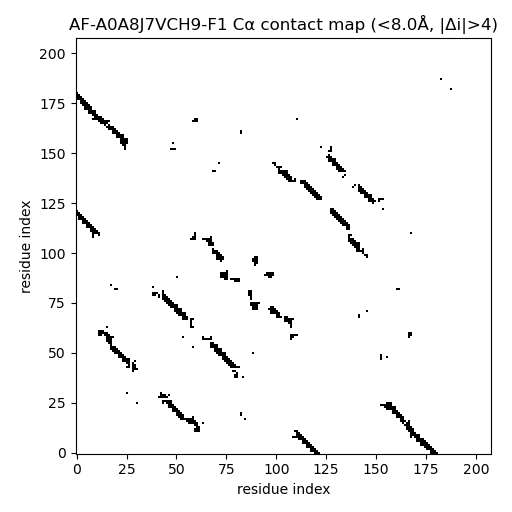 -8.851 -1.953 1.00 89.50 156 PHE A C 1
ATOM 1130 O O . PHE A 1 156 ? 9.521 -9.760 -2.612 1.00 89.50 156 PHE A O 1
ATOM 1137 N N . ASP A 1 157 ? 10.498 -9.017 -0.726 1.00 86.88 157 ASP A N 1
ATOM 1138 C CA . ASP A 1 157 ? 10.478 -10.288 -0.002 1.00 86.88 157 ASP A CA 1
ATOM 1139 C C . ASP A 1 157 ? 9.695 -10.215 1.314 1.00 86.88 157 ASP A C 1
ATOM 1141 O O . ASP A 1 157 ? 9.374 -11.254 1.889 1.00 86.88 157 ASP A O 1
ATOM 1145 N N . SER A 1 158 ? 9.335 -9.006 1.757 1.00 85.38 158 SER A N 1
ATOM 1146 C CA . SER A 1 158 ? 8.681 -8.792 3.042 1.00 85.38 158 SER A CA 1
ATOM 1147 C C . SER A 1 158 ? 7.510 -7.820 2.942 1.00 85.38 158 SER A C 1
ATOM 1149 O O . SER A 1 158 ? 7.540 -6.817 2.223 1.00 85.38 158 SER A O 1
ATOM 1151 N N . PHE A 1 159 ? 6.462 -8.125 3.707 1.00 86.06 159 PHE A N 1
ATOM 1152 C CA . PHE A 1 159 ? 5.298 -7.270 3.911 1.00 86.06 159 PHE A CA 1
ATOM 1153 C C . PHE A 1 159 ? 5.175 -6.952 5.396 1.00 86.06 159 PHE A C 1
ATOM 1155 O O . PHE A 1 159 ? 5.206 -7.851 6.234 1.00 86.06 159 PHE A O 1
ATOM 1162 N N . ALA A 1 160 ? 5.002 -5.677 5.719 1.00 82.88 160 ALA A N 1
ATOM 1163 C CA . ALA A 1 160 ? 4.873 -5.220 7.090 1.00 82.88 160 ALA A CA 1
ATOM 1164 C C . ALA A 1 160 ? 3.581 -4.425 7.267 1.00 82.88 160 ALA A C 1
ATOM 1166 O O . ALA A 1 160 ? 3.223 -3.595 6.431 1.00 82.88 160 ALA A O 1
ATOM 1167 N N . ILE A 1 161 ? 2.895 -4.653 8.384 1.00 83.19 161 ILE A N 1
ATOM 1168 C CA . ILE A 1 161 ? 1.714 -3.894 8.781 1.00 83.19 161 ILE A CA 1
ATOM 1169 C C . ILE A 1 161 ? 1.838 -3.488 10.241 1.00 83.19 161 ILE A C 1
ATOM 1171 O O . ILE A 1 161 ? 2.170 -4.285 11.114 1.00 83.19 161 ILE A O 1
ATOM 1175 N N . ARG A 1 162 ? 1.531 -2.224 10.500 1.00 81.00 162 ARG A N 1
ATOM 1176 C CA . ARG A 1 162 ? 1.276 -1.698 11.824 1.00 81.00 162 ARG A CA 1
ATOM 1177 C C . ARG A 1 162 ? -0.004 -0.900 11.773 1.00 81.00 162 ARG A C 1
ATOM 1179 O O . ARG A 1 162 ? -0.143 0.078 11.043 1.00 81.00 162 ARG A O 1
ATOM 1186 N N . ILE A 1 163 ? -0.899 -1.291 12.645 1.00 73.06 163 ILE A N 1
ATOM 1187 C CA . ILE A 1 163 ? -1.940 -0.422 13.154 1.00 73.06 163 ILE A CA 1
ATOM 1188 C C . ILE A 1 163 ? -1.541 -0.260 14.619 1.00 73.06 163 ILE A C 1
ATOM 1190 O O . ILE A 1 163 ? -1.000 -1.194 15.213 1.00 73.06 163 ILE A O 1
ATOM 1194 N N . GLY A 1 164 ? -1.551 0.965 15.119 1.00 69.69 164 GLY A N 1
ATOM 1195 C CA . GLY A 1 164 ? -0.947 1.319 16.395 1.00 69.69 164 GLY A CA 1
ATOM 1196 C C . GLY A 1 164 ? -1.528 0.573 17.601 1.00 69.69 164 GLY A C 1
ATOM 1197 O O . GLY A 1 164 ? -2.328 -0.360 17.509 1.00 69.69 164 GLY A O 1
ATOM 1198 N N . ASN A 1 165 ? -1.095 0.998 18.787 1.00 66.88 165 ASN A N 1
ATOM 1199 C CA . ASN A 1 165 ? -1.627 0.438 20.018 1.00 66.88 165 ASN A CA 1
ATOM 1200 C C . ASN A 1 165 ? -3.004 1.041 20.330 1.00 66.88 165 ASN A C 1
ATOM 1202 O O . ASN A 1 165 ? -3.094 2.209 20.720 1.00 66.88 165 ASN A O 1
ATOM 1206 N N . GLN A 1 166 ? -4.016 0.169 20.313 1.00 75.75 166 GLN A N 1
ATOM 1207 C CA . GLN A 1 166 ? -5.360 0.371 20.867 1.00 75.75 166 GLN A CA 1
ATOM 1208 C C . GLN A 1 166 ? -6.325 1.253 20.053 1.00 75.75 166 GLN A C 1
ATOM 1210 O O . GLN A 1 166 ? -7.324 1.707 20.608 1.00 75.75 166 GLN A O 1
ATOM 1215 N N . GLU A 1 167 ? -6.101 1.458 18.752 1.00 85.81 167 GLU A N 1
ATOM 1216 C CA . GLU A 1 167 ? -7.097 2.092 17.865 1.00 85.81 167 GLU A CA 1
ATOM 1217 C C . GLU A 1 167 ? -8.352 1.238 17.703 1.00 85.81 167 GLU A C 1
ATOM 1219 O O . GLU A 1 167 ? -9.477 1.743 17.685 1.00 85.81 167 GLU A O 1
ATOM 1224 N N . PHE A 1 168 ? -8.135 -0.072 17.604 1.00 88.44 168 PHE A N 1
ATOM 1225 C CA . PHE A 1 168 ? -9.162 -1.096 17.576 1.00 88.44 168 PHE A CA 1
ATOM 1226 C C . PHE A 1 168 ? -8.807 -2.185 18.580 1.00 88.44 168 PHE A C 1
ATOM 1228 O O . PHE A 1 168 ? -7.637 -2.450 18.852 1.00 88.44 168 PHE A O 1
ATOM 1235 N N . THR A 1 169 ? -9.835 -2.827 19.122 1.00 89.12 169 THR A N 1
ATOM 1236 C CA . THR A 1 169 ? -9.685 -3.982 20.022 1.00 89.12 169 THR A CA 1
ATOM 1237 C C . THR A 1 169 ? -8.992 -5.162 19.345 1.00 89.12 169 THR A C 1
ATOM 1239 O O . THR A 1 169 ? -8.203 -5.859 19.977 1.00 89.12 169 THR A O 1
ATOM 1242 N N . THR A 1 170 ? -9.270 -5.370 18.059 1.00 88.50 170 THR A N 1
ATOM 1243 C CA . THR A 1 170 ? -8.666 -6.405 17.220 1.00 88.50 170 THR A CA 1
ATOM 1244 C C . THR A 1 170 ? -8.548 -5.923 15.783 1.00 88.50 170 THR A C 1
ATOM 1246 O O . THR A 1 170 ? -9.205 -4.961 15.372 1.00 88.50 170 THR A O 1
ATOM 1249 N N . ILE A 1 171 ? -7.710 -6.615 15.014 1.00 88.25 171 ILE A N 1
ATOM 1250 C CA . ILE A 1 171 ? -7.611 -6.472 13.564 1.00 88.25 171 ILE A CA 1
ATOM 1251 C C . ILE A 1 171 ? -7.460 -7.871 13.004 1.00 88.25 171 ILE A C 1
ATOM 1253 O O . ILE A 1 171 ? -6.467 -8.549 13.267 1.00 88.25 171 ILE A O 1
ATOM 1257 N N . ASN A 1 172 ? -8.465 -8.300 12.259 1.00 92.94 172 ASN A N 1
ATOM 1258 C CA . ASN A 1 172 ? -8.470 -9.609 11.639 1.00 92.94 172 ASN A CA 1
ATOM 1259 C C . ASN A 1 172 ? -7.866 -9.464 10.246 1.00 92.94 172 ASN A C 1
ATOM 1261 O O . ASN A 1 172 ? -8.382 -8.705 9.430 1.00 92.94 172 ASN A O 1
ATOM 1265 N N . LEU A 1 173 ? -6.750 -10.145 9.987 1.00 93.19 173 LEU A N 1
ATOM 1266 C CA . LEU A 1 173 ? -6.174 -10.234 8.647 1.00 93.19 173 LEU A CA 1
ATOM 1267 C C . LEU A 1 173 ? -6.885 -11.373 7.916 1.00 93.19 173 LEU A C 1
ATOM 1269 O O . LEU A 1 173 ? -6.596 -12.543 8.154 1.00 93.19 173 LEU A O 1
ATOM 1273 N N . ASP A 1 174 ? -7.846 -11.022 7.067 1.00 95.69 174 ASP A N 1
ATOM 1274 C CA . ASP A 1 174 ? -8.768 -11.984 6.463 1.00 95.69 174 ASP A CA 1
ATOM 1275 C C . ASP A 1 174 ? -8.106 -12.747 5.309 1.00 95.69 174 ASP A C 1
ATOM 1277 O O . ASP A 1 174 ? -8.305 -13.950 5.144 1.00 95.69 174 ASP A O 1
ATOM 1281 N N . SER A 1 175 ? -7.289 -12.059 4.505 1.00 96.06 175 SER A N 1
ATOM 1282 C CA . SER A 1 175 ? -6.491 -12.696 3.453 1.00 96.06 175 SER A CA 1
ATOM 1283 C C . SER A 1 175 ? -5.373 -11.788 2.956 1.00 96.06 175 SER A C 1
ATOM 1285 O O . SER A 1 175 ? -5.576 -10.579 2.830 1.00 96.06 175 SER A O 1
ATOM 1287 N N . PHE A 1 176 ? -4.259 -12.381 2.537 1.00 93.69 176 PHE A N 1
ATOM 1288 C CA . PHE A 1 176 ? -3.212 -11.708 1.774 1.00 93.69 176 PHE A CA 1
ATOM 1289 C C . PHE A 1 176 ? -2.994 -12.439 0.450 1.00 93.69 176 PHE A C 1
ATOM 1291 O O . PHE A 1 176 ? -2.794 -13.653 0.435 1.00 93.69 176 PHE A O 1
ATOM 1298 N N . THR A 1 177 ? -3.059 -11.713 -0.663 1.00 94.94 177 THR A N 1
ATOM 1299 C CA . THR A 1 177 ? -2.902 -12.283 -2.006 1.00 94.94 177 THR A CA 1
ATOM 1300 C C . THR A 1 177 ? -1.886 -11.495 -2.814 1.00 94.94 177 THR A C 1
ATOM 1302 O O . THR A 1 177 ? -1.809 -10.271 -2.716 1.00 94.94 177 THR A O 1
ATOM 1305 N N . VAL A 1 178 ? -1.116 -12.212 -3.631 1.00 93.06 178 VAL A N 1
ATOM 1306 C CA . VAL A 1 178 ? -0.189 -11.632 -4.602 1.00 93.06 178 VAL A CA 1
ATOM 1307 C C . VAL A 1 178 ? -0.576 -12.154 -5.973 1.00 93.06 178 VAL A C 1
ATOM 1309 O O . VAL A 1 178 ? -0.613 -13.362 -6.199 1.00 93.06 178 VAL A O 1
ATOM 1312 N N . THR A 1 179 ? -0.877 -11.244 -6.891 1.00 92.75 179 THR A N 1
ATOM 1313 C CA . THR A 1 179 ? -1.216 -11.570 -8.275 1.00 92.75 179 THR A CA 1
ATOM 1314 C C . THR A 1 179 ? -0.196 -10.944 -9.210 1.00 92.75 179 THR A C 1
ATOM 1316 O O . THR A 1 179 ? 0.142 -9.763 -9.128 1.00 92.75 179 THR A O 1
ATOM 1319 N N . THR A 1 180 ? 0.341 -11.739 -10.121 1.00 86.81 180 THR A N 1
ATOM 1320 C CA . THR A 1 180 ? 1.138 -11.231 -11.232 1.00 86.81 180 THR A CA 1
ATOM 1321 C C . THR A 1 180 ? 0.267 -11.273 -12.480 1.00 86.81 180 THR A C 1
ATOM 1323 O O . THR A 1 180 ? -0.452 -12.255 -12.677 1.00 86.81 180 THR A O 1
ATOM 1326 N N . PRO A 1 181 ? 0.270 -10.227 -13.325 1.00 73.19 181 PRO A N 1
ATOM 1327 C CA . PRO A 1 181 ? -0.294 -10.369 -14.654 1.00 73.19 181 PRO A CA 1
ATOM 1328 C C . PRO A 1 181 ? 0.515 -11.458 -15.364 1.00 73.19 181 PRO A C 1
ATOM 1330 O O . PRO A 1 181 ? 1.686 -11.268 -15.690 1.00 73.19 181 PRO A O 1
ATOM 1333 N N . ILE A 1 182 ? -0.089 -12.632 -15.521 1.00 69.94 182 ILE A N 1
ATOM 1334 C CA . ILE A 1 182 ? 0.467 -13.705 -16.338 1.00 69.94 182 ILE A CA 1
ATOM 1335 C C . ILE A 1 182 ? 0.255 -13.250 -17.782 1.00 69.94 182 ILE A C 1
ATOM 1337 O O . ILE A 1 182 ? -0.896 -12.971 -18.133 1.00 69.94 182 ILE A O 1
ATOM 1341 N N . PRO A 1 183 ? 1.308 -13.135 -18.616 1.00 64.56 183 PRO A N 1
ATOM 1342 C CA . PRO A 1 183 ? 1.121 -12.801 -20.018 1.00 64.56 183 PRO A CA 1
ATOM 1343 C C . PRO A 1 183 ? 0.101 -13.762 -20.616 1.00 64.56 183 PRO A C 1
ATOM 1345 O O . PRO A 1 183 ? 0.241 -14.982 -20.487 1.00 64.56 183 PRO A O 1
ATOM 1348 N N . GLU A 1 184 ? -0.954 -13.214 -21.215 1.00 61.56 184 GLU A N 1
ATOM 1349 C CA . GLU A 1 184 ? -2.008 -14.046 -21.776 1.00 61.56 184 GLU A CA 1
ATOM 1350 C C . GLU A 1 184 ? -1.400 -15.039 -22.782 1.00 61.56 184 GLU A C 1
ATOM 1352 O O . GLU A 1 184 ? -0.464 -14.675 -23.507 1.00 61.56 184 GLU A O 1
ATOM 1357 N N . PRO A 1 185 ? -1.925 -16.277 -22.884 1.00 70.62 185 PRO A N 1
ATOM 1358 C CA . PRO A 1 185 ? -1.422 -17.286 -23.821 1.00 70.62 185 PRO A CA 1
ATOM 1359 C C . PRO A 1 185 ? -1.267 -16.775 -25.265 1.00 70.62 185 PRO A C 1
ATOM 1361 O O . PRO A 1 185 ? -0.394 -17.233 -26.004 1.00 70.62 185 PRO A O 1
ATOM 1364 N N . SER A 1 186 ? -2.082 -15.790 -25.651 1.00 76.31 186 SER A N 1
ATOM 1365 C CA . SER A 1 186 ? -2.043 -15.083 -26.934 1.00 76.31 186 SER A CA 1
ATOM 1366 C C . SER A 1 186 ? -0.705 -14.381 -27.204 1.00 76.31 186 SER A C 1
ATOM 1368 O O . SER A 1 186 ? -0.229 -14.411 -28.337 1.00 76.31 186 SER A O 1
ATOM 1370 N N . THR A 1 187 ? -0.054 -13.823 -26.180 1.00 77.88 187 THR A N 1
ATOM 1371 C CA . THR A 1 187 ? 1.266 -13.180 -26.293 1.00 77.88 187 THR A CA 1
ATOM 1372 C C . THR A 1 187 ? 2.319 -14.194 -26.730 1.00 77.88 187 THR A C 1
ATOM 1374 O O . THR A 1 187 ? 3.081 -13.953 -27.667 1.00 77.88 187 THR A O 1
ATOM 1377 N N . TYR A 1 188 ? 2.314 -15.379 -26.117 1.00 80.38 188 TYR A N 1
ATOM 1378 C CA . TYR A 1 188 ? 3.215 -16.463 -26.504 1.00 80.38 188 TYR A CA 1
ATOM 1379 C C . TYR A 1 188 ? 2.878 -17.003 -27.895 1.00 80.38 188 TYR A C 1
ATOM 1381 O O . TYR A 1 188 ? 3.779 -17.205 -28.708 1.00 80.38 188 TYR A O 1
ATOM 1389 N N . ALA A 1 189 ? 1.590 -17.178 -28.205 1.00 82.56 189 ALA A N 1
ATOM 1390 C CA . ALA A 1 189 ? 1.150 -17.620 -29.526 1.00 82.56 189 ALA A CA 1
ATOM 1391 C C . ALA A 1 189 ? 1.590 -16.654 -30.641 1.00 82.56 189 ALA A C 1
ATOM 1393 O O . ALA A 1 189 ? 2.053 -17.104 -31.688 1.00 82.56 189 ALA A O 1
ATOM 1394 N N . ALA A 1 190 ? 1.516 -15.340 -30.410 1.00 82.75 190 ALA A N 1
ATOM 1395 C CA . ALA A 1 190 ? 1.980 -14.327 -31.355 1.00 82.75 190 ALA A CA 1
ATOM 1396 C C . ALA A 1 190 ? 3.500 -14.401 -31.579 1.00 82.75 190 ALA A C 1
ATOM 1398 O O . ALA A 1 190 ? 3.954 -14.363 -32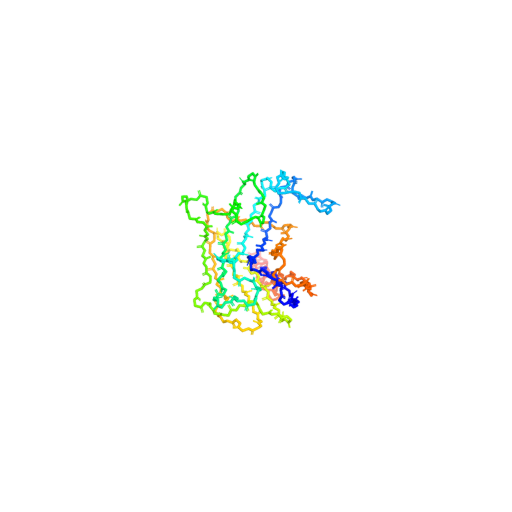.724 1.00 82.75 190 ALA A O 1
ATOM 1399 N N . ILE A 1 191 ? 4.285 -14.580 -30.510 1.00 82.00 191 ILE A N 1
ATOM 1400 C CA . ILE A 1 191 ? 5.745 -14.742 -30.596 1.00 82.00 191 ILE A CA 1
ATOM 1401 C C . ILE A 1 191 ? 6.102 -16.004 -31.388 1.00 82.00 191 ILE A C 1
ATOM 1403 O O . ILE A 1 191 ? 6.894 -15.943 -32.331 1.00 82.00 191 ILE A O 1
ATOM 1407 N N . PHE A 1 192 ? 5.492 -17.146 -31.059 1.00 87.44 192 PHE A N 1
ATOM 1408 C CA . PHE A 1 192 ? 5.733 -18.392 -31.789 1.00 87.44 192 PHE A CA 1
ATOM 1409 C C . PHE A 1 192 ? 5.290 -18.294 -33.251 1.00 87.44 192 PHE A C 1
ATOM 1411 O O . PHE A 1 192 ? 6.009 -18.757 -34.137 1.00 87.44 192 PHE A O 1
ATOM 1418 N N . GLY A 1 193 ? 4.157 -17.641 -33.518 1.00 90.19 193 GLY A N 1
ATOM 1419 C CA . GLY A 1 193 ? 3.690 -17.358 -34.872 1.00 90.19 193 GLY A CA 1
ATOM 1420 C C . GLY A 1 193 ? 4.701 -16.534 -35.673 1.00 90.19 193 GLY A C 1
ATOM 1421 O O . GLY A 1 193 ? 5.055 -16.909 -36.791 1.00 90.19 193 GLY A O 1
ATOM 1422 N N . ALA A 1 194 ? 5.233 -15.458 -35.089 1.00 90.25 194 ALA A N 1
ATOM 1423 C CA . ALA A 1 194 ? 6.235 -14.609 -35.730 1.00 90.25 194 ALA A CA 1
ATOM 1424 C C . ALA A 1 194 ? 7.551 -15.359 -36.013 1.00 90.25 194 ALA A C 1
ATOM 1426 O O . ALA A 1 194 ? 8.098 -15.257 -37.115 1.00 90.25 194 ALA A O 1
ATOM 1427 N N . LEU A 1 195 ? 8.037 -16.166 -35.063 1.00 92.56 195 LEU A N 1
ATOM 1428 C CA . LEU A 1 195 ? 9.246 -16.981 -35.239 1.00 92.56 195 LEU A CA 1
ATOM 1429 C C . LEU A 1 195 ? 9.068 -18.054 -36.320 1.00 92.56 195 LEU A C 1
ATOM 1431 O O . LEU A 1 195 ? 9.955 -18.245 -37.158 1.00 92.56 195 LEU A O 1
ATOM 1435 N N . ALA A 1 196 ? 7.914 -18.724 -36.345 1.00 93.56 196 ALA A N 1
ATOM 1436 C CA . ALA A 1 196 ? 7.592 -19.712 -37.368 1.00 93.56 196 ALA A CA 1
ATOM 1437 C C . ALA A 1 196 ? 7.562 -19.079 -38.769 1.00 93.56 196 ALA A C 1
ATOM 1439 O O . ALA A 1 196 ? 8.158 -19.621 -39.703 1.00 93.56 196 ALA A O 1
ATOM 1440 N N . LEU A 1 197 ? 6.943 -17.902 -38.913 1.00 93.12 197 LEU A N 1
ATOM 1441 C CA . LEU A 1 197 ? 6.933 -17.148 -40.170 1.00 93.12 197 LEU A CA 1
ATOM 1442 C C . LEU A 1 197 ? 8.347 -16.741 -40.608 1.00 93.12 197 LEU A C 1
ATOM 1444 O O . LEU A 1 197 ? 8.695 -16.907 -41.780 1.00 93.12 197 LEU A O 1
ATOM 14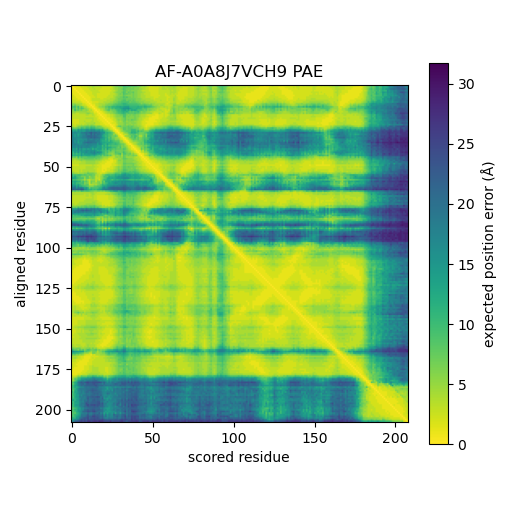48 N N . GLY A 1 198 ? 9.182 -16.278 -39.674 1.00 93.44 198 GLY A N 1
ATOM 1449 C CA . GLY A 1 198 ? 10.588 -15.963 -39.936 1.00 93.44 198 GLY A CA 1
ATOM 1450 C C . GLY A 1 198 ? 11.374 -17.170 -40.457 1.00 93.44 198 GLY A C 1
ATOM 1451 O O . GLY A 1 198 ? 12.082 -17.069 -41.463 1.00 93.44 198 GLY A O 1
ATOM 1452 N N . LEU A 1 199 ? 11.195 -18.341 -39.837 1.00 94.88 199 LEU A N 1
ATOM 1453 C CA . LEU A 1 199 ? 11.838 -19.584 -40.270 1.00 94.88 199 LEU A CA 1
ATOM 1454 C C . LEU A 1 199 ? 11.364 -20.024 -41.664 1.00 94.88 199 LEU A C 1
ATOM 1456 O O . LEU A 1 199 ? 12.180 -20.423 -42.498 1.00 94.88 199 LEU A O 1
ATOM 1460 N N . VAL A 1 200 ? 10.060 -19.932 -41.944 1.00 95.19 200 VAL A N 1
ATOM 1461 C CA . VAL A 1 200 ? 9.491 -20.256 -43.264 1.00 95.19 200 VAL A CA 1
ATOM 1462 C C . VAL A 1 200 ? 10.060 -19.335 -44.344 1.00 95.19 200 VAL A C 1
ATOM 1464 O O . VAL A 1 200 ? 10.486 -19.813 -45.400 1.00 95.19 200 VAL A O 1
ATOM 1467 N N . ALA A 1 201 ? 10.131 -18.029 -44.078 1.00 94.38 201 ALA A N 1
ATOM 1468 C CA . ALA A 1 201 ? 10.714 -17.059 -45.000 1.00 94.38 201 ALA A CA 1
ATOM 1469 C C . ALA A 1 201 ? 12.208 -17.332 -45.255 1.00 94.38 201 ALA A C 1
ATOM 1471 O O . ALA A 1 201 ? 12.654 -17.294 -46.405 1.00 94.38 201 ALA A O 1
ATOM 1472 N N . TYR A 1 202 ? 12.971 -17.669 -44.211 1.00 94.38 202 TYR A N 1
ATOM 1473 C CA . TYR A 1 202 ? 14.381 -18.043 -44.335 1.00 94.38 202 TYR A CA 1
ATOM 1474 C C . TYR A 1 202 ? 14.580 -19.291 -45.204 1.00 94.38 202 TYR A C 1
ATOM 1476 O O . TYR A 1 202 ? 15.409 -19.282 -46.115 1.00 94.38 202 TYR A O 1
ATOM 1484 N N . ARG A 1 203 ? 13.794 -20.355 -44.972 1.00 94.38 203 ARG A N 1
ATOM 1485 C CA . ARG A 1 203 ? 13.874 -21.588 -45.774 1.00 94.38 203 ARG A CA 1
ATOM 1486 C C . ARG A 1 203 ? 13.563 -21.325 -47.245 1.00 94.38 203 ARG A C 1
ATOM 1488 O O . 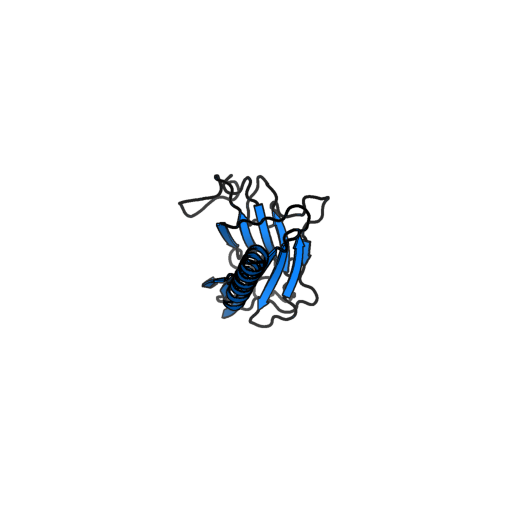ARG A 1 203 ? 14.291 -21.824 -48.096 1.00 94.38 203 ARG A O 1
ATOM 1495 N N . ARG A 1 204 ? 12.5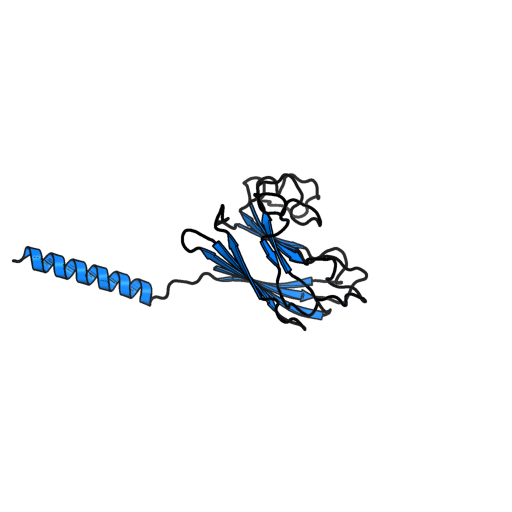51 -20.500 -47.542 1.00 92.75 204 ARG A N 1
ATOM 1496 C CA . ARG A 1 204 ? 12.225 -20.102 -48.921 1.00 92.75 204 ARG A CA 1
ATOM 1497 C C . ARG A 1 204 ? 13.375 -19.369 -49.608 1.00 92.75 204 ARG A C 1
ATOM 1499 O O . ARG A 1 204 ? 13.668 -19.674 -50.755 1.00 92.75 204 ARG A O 1
ATOM 1506 N N . ARG A 1 205 ? 14.057 -18.452 -48.915 1.00 91.12 205 ARG A N 1
ATOM 1507 C CA . ARG A 1 205 ? 15.199 -17.713 -49.487 1.00 91.12 205 ARG A CA 1
ATOM 1508 C C . ARG A 1 205 ? 16.414 -18.585 -49.799 1.00 91.12 205 ARG A C 1
ATOM 1510 O O . ARG A 1 205 ? 17.198 -18.198 -50.644 1.00 91.12 205 ARG A O 1
ATOM 1517 N N . LYS A 1 206 ? 16.593 -19.720 -49.117 1.00 87.31 206 LYS A N 1
ATOM 1518 C CA . LYS A 1 206 ? 17.709 -20.650 -49.369 1.00 87.31 206 LYS A CA 1
ATOM 1519 C C . LYS A 1 206 ? 17.461 -21.640 -50.510 1.00 87.31 206 LYS A C 1
ATOM 1521 O O . LYS A 1 206 ? 18.393 -22.326 -50.911 1.00 87.31 206 LYS A O 1
ATOM 1526 N N . GLN A 1 207 ? 16.214 -21.786 -50.951 1.00 83.56 207 GLN A N 1
ATOM 1527 C CA . GLN A 1 207 ? 15.834 -22.707 -52.028 1.00 83.56 207 GLN A CA 1
ATOM 1528 C C . GLN A 1 207 ? 15.797 -22.037 -53.408 1.00 83.56 207 GLN A C 1
ATOM 1530 O O . GLN A 1 207 ? 15.596 -22.733 -54.400 1.00 83.56 207 GLN A O 1
ATOM 1535 N N . VAL A 1 208 ? 15.962 -20.714 -53.453 1.00 65.56 208 VAL A N 1
ATOM 1536 C CA . VAL A 1 208 ? 16.108 -19.898 -54.665 1.00 65.56 208 VAL A CA 1
ATOM 1537 C C . VAL A 1 208 ? 17.572 -19.507 -54.787 1.00 65.56 208 VAL A C 1
ATOM 1539 O O . VAL A 1 208 ? 18.089 -19.560 -55.920 1.00 65.56 208 VAL A O 1
#

Secondary structure (DSSP, 8-state):
-EEEEEEEE-SB-S--B--EEEEEE--TTT--SSS---TT-GGGTT-EEEEEEESSS-BSSTT--SPP-EEEEEE-S-SS-SSSTTSS-S-SSTT---SEE-SS-B----TT-EEEEEEEEEE-SS-EEEEEEEEETT-BS-EEEEEE-SS------EEEEE--SSSBS-EEEEEEEEE--PPPHHHHHHHHHHHHHHHHHHHHHH--

Sequence (208 aa):
MTFTLNFTTGALGATTNNLRIALLDSSPAGFRTTDGFGSTDDAFVGDKGYGIFSASSNVGGPTAPTDLVLRTNQRYTFTNDLLNASAGWGNNTAGNTYFAASSGATGYLQANTAYALSLTLNYDGSALALTTSLSGGNFSGMNYTIMDDTDPTLSFDSFAIRIGNQEFTTINLDSFTVTTPIPEPSTYAAIFGALALGLVAYRRRKQV

Foldseek 3Di:
DKKKWKKWFAAFFAFFAKKKKWFKDFDPLQDDPDDDDDFQDQNRAQIWTKMKMFPTRQAAHPPRQDFTKIFIFIAGRDRGGDGDPDDGTHDPPPDGRTQDMQPPKGDYHHHRWMKMWMWDWDDPPQKIKTWIAIDTDPIDSRIDIGIGRDDHDDDTDDMDIDDDPTSGPDMGRPDIDDDDPDPPVVVVVVVVVVVVVVVVVVVVVVVD

Mean predicted aligned error: 9.34 Å

Nearest PDB structures (foldseek):
  8pmu-assembly1_A  TM=3.950E-01  e=1.456E-02  Bacillus cereus
  8pn5-assembly4_D  TM=3.486E-01  e=1.011E-02  Bacillus cereus
  6wad-assembly1_A-2  TM=3.025E-01  e=9.370E-01  Homo sapiens
  3ua3-assembly1_B  TM=2.608E-01  e=7.919E+00  Caenorhabditis elegans

Solvent-accessible surface area (backbone atoms only — not comparable to full-atom values): 11297 Å² total; per-residue (Å²): 64,35,40,36,41,31,33,32,36,24,52,62,25,91,32,56,28,37,47,36,34,35,44,24,29,61,27,92,61,39,71,73,96,70,87,88,82,62,77,82,46,66,48,43,39,52,25,31,29,43,34,45,29,40,78,51,63,37,30,25,25,95,77,52,87,51,54,46,33,44,28,39,19,38,29,52,71,33,84,45,31,78,84,52,99,82,35,61,50,27,49,96,70,80,87,40,62,47,81,48,60,36,61,84,32,36,34,47,64,55,54,69,32,55,34,39,40,36,43,35,46,48,72,77,89,72,34,32,35,42,35,43,34,52,46,48,80,65,53,41,43,40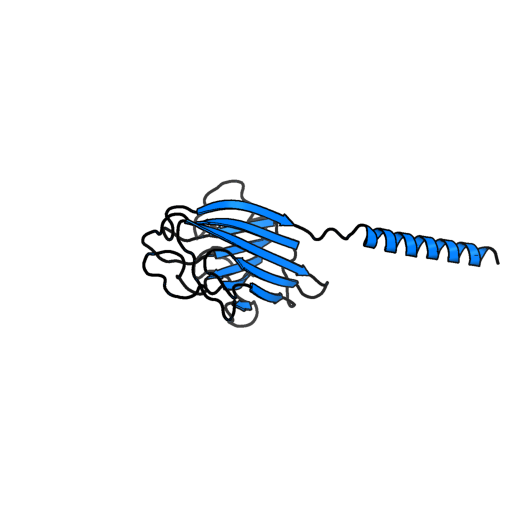,58,43,73,45,78,35,66,84,80,60,73,87,58,71,80,45,79,47,80,43,68,55,87,42,17,37,77,42,74,45,77,75,45,78,48,78,47,66,82,69,79,54,71,64,60,55,50,51,52,53,51,52,52,52,50,52,52,53,52,52,55,55,63,74,76,109

pLDDT: mean 81.91, std 13.47, range [39.06, 97.0]

Radius of gyration: 21.59 Å; Cα contacts (8 Å, |Δi|>4): 485; chains: 1; bounding box: 38×40×78 Å